Protein AF-A0AA38FFA9-F1 (afdb_monomer_lite)

Radius of gyration: 29.92 Å; chains: 1; bounding box: 70×52×116 Å

Sequence (255 aa):
MNAAAAKKGVGFLKSGISVLSSGFNKAKKEYANNHEASVLAELRQKGFSPSDLLFQAFQRLYFLYLAGYKHELVAAAQMAGKRLTDSEKSTAPLDVVALLGNAVGNECKKYGDFEKGKFYQSMQDILNKSRVSKEHHDRDSIVHDIYYAVLFTVENYGSHWQSLEKTFRDSASQVIAAAVHATDRKNDPREKAAKAMYLFSAEIKACSSEAEIRRQKALKEAEDLLRKEREKQMKLVPIPTVPSQISEERTLQRR

Foldseek 3Di:
DDDDDDDDDDDDPDPPPVVVVVVVLVVQLVVLVVVLVVVLVVCVVVVDDLLRLLLVLLLLLLVCLVVVVLLLLLVLLLLLLLQCLPPSRHPHDLVLLLLLLVLLQVLLVVLHDCCDDPNVVVLVVSNVPNDPDPDDPSSVVSSVSSNSSSVSLCVVCPPVSVSSSCSSNVSLVVSLVVLCPPPDPPDRSSNSSSSSSNSSSVSSNVSSVVSVVVVVVVVVVVVVVVVVVVVVVVVPPDDPPDPPPDDDDDDDDDD

Organism: Taxus chinensis (NCBI:txid29808)

Structure (mmCIF, N/CA/C/O backbone):
data_AF-A0AA38FFA9-F1
#
_entry.id   AF-A0AA38FFA9-F1
#
loop_
_atom_site.group_PDB
_atom_site.id
_atom_site.type_symbol
_atom_site.label_atom_id
_atom_site.label_alt_id
_atom_site.label_comp_id
_atom_site.label_asym_id
_atom_site.label_entity_id
_atom_site.label_seq_id
_atom_site.pdbx_PDB_ins_code
_atom_site.Cartn_x
_atom_site.Cartn_y
_atom_site.Cartn_z
_atom_site.occupancy
_atom_site.B_iso_or_equiv
_atom_site.auth_seq_id
_atom_site.auth_comp_id
_atom_site.auth_asym_id
_atom_site.auth_atom_id
_atom_site.pdbx_PDB_model_num
ATOM 1 N N . MET A 1 1 ? -50.556 35.794 48.989 1.00 38.84 1 MET A N 1
ATOM 2 C CA . MET A 1 1 ? -49.514 34.880 49.504 1.00 38.84 1 MET A CA 1
ATOM 3 C C . MET A 1 1 ? -49.705 33.517 48.861 1.00 38.84 1 MET A C 1
ATOM 5 O O . MET A 1 1 ? -50.849 33.101 48.740 1.00 38.84 1 MET A O 1
ATOM 9 N N . ASN A 1 2 ? -48.584 32.895 48.475 1.00 29.66 2 ASN A N 1
ATOM 10 C CA . ASN A 1 2 ? -48.343 31.491 48.091 1.00 29.66 2 ASN A CA 1
ATOM 11 C C . ASN A 1 2 ? -47.801 31.313 46.667 1.00 29.66 2 ASN A C 1
ATOM 13 O O . ASN A 1 2 ? -48.530 31.256 45.683 1.00 29.66 2 ASN A O 1
ATOM 17 N N . ALA A 1 3 ? -46.472 31.209 46.615 1.00 38.00 3 ALA A N 1
ATOM 18 C CA . ALA A 1 3 ? -45.695 30.612 45.543 1.00 38.00 3 ALA A CA 1
ATOM 19 C C . ALA A 1 3 ? -45.653 29.085 45.726 1.00 38.00 3 ALA A C 1
ATOM 21 O O . ALA A 1 3 ? -45.460 28.639 46.855 1.00 38.00 3 ALA A O 1
ATOM 22 N N . ALA A 1 4 ? -45.751 28.308 44.641 1.00 33.97 4 ALA A N 1
ATOM 23 C CA . ALA A 1 4 ? -45.083 27.008 44.491 1.00 33.97 4 ALA A CA 1
ATOM 24 C C . ALA A 1 4 ? -45.249 26.422 43.074 1.00 33.97 4 ALA A C 1
ATOM 26 O O . ALA A 1 4 ? -46.290 26.572 42.444 1.00 33.97 4 ALA A O 1
ATOM 27 N N . ALA A 1 5 ? -44.221 25.665 42.673 1.00 34.50 5 ALA A N 1
ATOM 28 C CA . ALA A 1 5 ? -44.153 24.678 41.587 1.00 34.50 5 ALA A CA 1
ATOM 29 C C . ALA A 1 5 ? -43.836 25.156 40.154 1.00 34.50 5 ALA A C 1
ATOM 31 O O . ALA A 1 5 ? -44.605 24.985 39.213 1.00 34.50 5 ALA A O 1
ATOM 32 N N . ALA A 1 6 ? -42.588 25.600 39.972 1.00 44.44 6 ALA A N 1
ATOM 33 C CA . ALA A 1 6 ? -41.825 25.329 38.755 1.00 44.44 6 ALA A CA 1
ATOM 34 C C . ALA A 1 6 ? -41.224 23.902 38.777 1.00 44.44 6 ALA A C 1
ATOM 36 O O . ALA A 1 6 ? -40.924 23.377 39.849 1.00 44.44 6 ALA A O 1
ATOM 37 N N . LYS A 1 7 ? -40.929 23.379 37.573 1.00 43.81 7 LYS A N 1
ATOM 38 C CA . LYS A 1 7 ? -40.094 22.207 37.200 1.00 43.81 7 LYS A CA 1
ATOM 39 C C . LYS A 1 7 ? -40.799 20.866 36.944 1.00 43.81 7 LYS A C 1
ATOM 41 O O . LYS A 1 7 ? -40.784 19.976 37.785 1.00 43.81 7 LYS A O 1
ATOM 46 N N . LYS A 1 8 ? -41.179 20.641 35.681 1.00 41.75 8 LYS A N 1
ATOM 47 C CA . LYS A 1 8 ? -40.954 19.369 34.966 1.00 41.75 8 LYS A CA 1
ATOM 48 C C . LYS A 1 8 ? -40.661 19.681 33.499 1.00 41.75 8 LYS A C 1
ATOM 50 O O . LYS A 1 8 ? -41.463 20.347 32.860 1.00 41.75 8 LYS A O 1
ATOM 55 N N . GLY A 1 9 ? -39.525 19.207 32.983 1.00 35.59 9 GLY A N 1
ATOM 56 C CA . GLY A 1 9 ? -39.270 19.240 31.540 1.00 35.59 9 GLY A CA 1
ATOM 57 C C . GLY A 1 9 ? -37.829 19.460 31.088 1.00 35.59 9 GLY A C 1
ATOM 58 O O . GLY A 1 9 ? -37.632 20.182 30.124 1.00 35.59 9 GLY A O 1
ATOM 59 N N . VAL A 1 10 ? -36.818 18.858 31.724 1.00 41.38 10 VAL A N 1
ATOM 60 C CA . VAL A 1 10 ? -35.508 18.672 31.070 1.00 41.38 10 VAL A CA 1
ATOM 61 C C . VAL A 1 10 ? -34.949 17.320 31.485 1.00 41.38 10 VAL A C 1
ATOM 63 O O . VAL A 1 10 ? -34.491 17.153 32.610 1.00 41.38 10 VAL A O 1
ATOM 66 N N . GLY A 1 11 ? -34.989 16.347 30.579 1.00 41.09 11 GLY A N 1
ATOM 67 C CA . GLY A 1 11 ? -34.321 15.073 30.811 1.00 41.09 11 GLY A CA 1
ATOM 68 C C . GLY A 1 11 ? -34.730 13.967 29.857 1.00 41.09 11 GLY A C 1
ATOM 69 O O . GLY A 1 11 ? -35.204 12.958 30.340 1.00 41.09 11 GLY A O 1
ATOM 70 N N . PHE A 1 12 ? -34.575 14.134 28.535 1.00 40.62 12 PHE A N 1
ATOM 71 C CA . PHE A 1 12 ? -34.695 13.002 27.593 1.00 40.62 12 PHE A CA 1
ATOM 72 C C . PHE A 1 12 ? -34.021 13.223 26.219 1.00 40.62 12 PHE A C 1
ATOM 74 O O . PHE A 1 12 ? -34.521 12.762 25.202 1.00 40.62 12 PHE A O 1
ATOM 81 N N . LEU A 1 13 ? -32.874 13.917 26.144 1.00 39.69 13 LEU A N 1
ATOM 82 C CA . LEU A 1 13 ? -32.237 14.230 24.843 1.00 39.69 13 LEU A CA 1
ATOM 83 C C . LEU A 1 13 ? -30.767 13.810 24.671 1.00 39.69 13 LEU A C 1
ATOM 85 O O . LEU A 1 13 ? -30.145 14.191 23.687 1.00 39.69 13 LEU A O 1
ATOM 89 N N . LYS A 1 14 ? -30.192 12.988 25.563 1.00 42.75 14 LYS A N 1
ATOM 90 C CA . LYS A 1 14 ? -28.786 12.538 25.418 1.00 42.75 14 LYS A CA 1
ATOM 91 C C . LYS A 1 14 ? -28.577 11.074 25.001 1.00 42.75 14 LYS A C 1
ATOM 93 O O . LYS A 1 14 ? -27.454 10.728 24.664 1.00 42.75 14 LYS A O 1
ATOM 98 N N . SER A 1 15 ? -29.623 10.241 24.941 1.00 44.56 15 SER A N 1
ATOM 99 C CA . SER A 1 15 ? -29.493 8.810 24.586 1.00 44.56 15 SER A CA 1
ATOM 100 C C . SER A 1 15 ? -29.913 8.450 23.150 1.00 44.56 15 SER A C 1
ATOM 102 O O . SER A 1 15 ? -29.620 7.349 22.697 1.00 44.56 15 SER A O 1
ATOM 104 N N . GLY A 1 16 ? -30.598 9.339 22.419 1.00 38.94 16 GLY A N 1
ATOM 105 C CA . GLY A 1 16 ? -31.135 9.025 21.081 1.00 38.94 16 GLY A CA 1
ATOM 106 C C . GLY A 1 16 ? -30.132 9.195 19.934 1.00 38.94 16 GLY A C 1
ATOM 107 O O . GLY A 1 16 ? -30.174 8.464 18.951 1.00 38.94 16 GLY A O 1
ATOM 108 N N . ILE A 1 17 ? -29.188 10.130 20.071 1.00 41.75 17 ILE A N 1
ATOM 109 C CA . ILE A 1 17 ? -28.254 10.492 18.994 1.00 41.75 17 ILE A CA 1
ATOM 110 C C . ILE A 1 17 ? -27.150 9.433 18.818 1.00 41.75 17 ILE A C 1
ATOM 112 O O . ILE A 1 17 ? -26.744 9.170 17.690 1.00 41.75 17 ILE A O 1
ATOM 116 N N . SER A 1 18 ? -26.702 8.765 19.891 1.00 46.12 18 SER A N 1
ATOM 117 C CA . SER A 1 18 ? -25.664 7.722 19.793 1.00 46.12 18 SER A CA 1
ATOM 118 C C . SER A 1 18 ? -26.184 6.393 19.233 1.00 46.12 18 SER A C 1
ATOM 120 O O . SER A 1 18 ? -25.437 5.652 18.595 1.00 46.12 18 SER A O 1
ATOM 122 N N . VAL A 1 19 ? -27.467 6.080 19.438 1.00 47.22 19 VAL A N 1
ATOM 123 C CA . VAL A 1 19 ? -28.103 4.866 18.895 1.00 47.22 19 VAL A CA 1
ATOM 124 C C . VAL A 1 19 ? -28.392 5.031 17.397 1.00 47.22 19 VAL A C 1
ATOM 126 O O . VAL A 1 19 ? -28.171 4.109 16.617 1.00 47.22 19 VAL A O 1
ATOM 129 N N . LEU A 1 20 ? -28.787 6.233 16.962 1.00 45.59 20 LEU A N 1
ATOM 130 C CA . LEU A 1 20 ? -28.948 6.545 15.537 1.00 45.59 20 LEU A CA 1
ATOM 131 C C . LEU A 1 20 ? -27.606 6.609 14.790 1.00 45.59 20 LEU A C 1
ATOM 133 O O . LEU A 1 20 ? -27.508 6.090 13.678 1.00 45.59 20 LEU A O 1
ATOM 137 N N . SER A 1 21 ? -26.556 7.184 15.391 1.00 49.34 21 SER A N 1
ATOM 138 C CA . SER A 1 21 ? -25.229 7.238 14.758 1.00 49.34 21 SER A CA 1
ATOM 139 C C . SER A 1 21 ? -24.568 5.861 14.650 1.00 49.34 21 SER A C 1
ATOM 141 O O . SER A 1 21 ? -23.966 5.546 13.625 1.00 49.34 21 SER A O 1
ATOM 143 N N . SER A 1 22 ? -24.725 5.005 15.665 1.00 58.31 22 SER A N 1
ATOM 144 C CA . SER A 1 22 ? -24.230 3.621 15.627 1.00 58.31 22 SER A CA 1
ATOM 145 C C . SER A 1 22 ? -24.976 2.762 14.601 1.00 58.31 22 SER A C 1
ATOM 147 O O . SER A 1 22 ? -24.336 1.996 13.880 1.00 58.31 22 SER A O 1
ATOM 149 N N . GLY A 1 23 ? -26.295 2.936 14.460 1.00 58.28 23 GLY A N 1
ATOM 150 C CA . GLY A 1 23 ? -27.090 2.276 13.419 1.00 58.28 23 GLY A CA 1
ATOM 151 C C . GLY A 1 23 ? -26.687 2.687 11.999 1.00 58.28 23 GLY A C 1
ATOM 152 O O . GLY A 1 23 ? -26.487 1.829 11.140 1.00 58.28 23 GLY A O 1
ATOM 153 N N . PHE A 1 24 ? -26.485 3.987 11.763 1.00 60.22 24 PHE A N 1
ATOM 154 C CA . PHE A 1 24 ? -26.049 4.502 10.462 1.00 60.22 24 PHE A CA 1
ATOM 155 C C . PHE A 1 24 ? -24.633 4.034 10.091 1.00 60.22 24 PHE A C 1
ATOM 157 O O . PHE A 1 24 ? -24.400 3.573 8.973 1.00 60.22 24 PHE A O 1
ATOM 164 N N . ASN A 1 25 ? -23.694 4.077 11.041 1.00 63.62 25 ASN A N 1
ATOM 165 C CA . ASN A 1 25 ? -22.325 3.607 10.818 1.00 63.62 25 ASN A CA 1
ATOM 166 C C . ASN A 1 25 ? -22.270 2.097 10.554 1.00 63.62 25 ASN A C 1
ATOM 168 O O . ASN A 1 25 ? -21.494 1.651 9.709 1.00 63.62 25 ASN A O 1
ATOM 172 N N . LYS A 1 26 ? -23.125 1.310 11.220 1.00 70.25 26 LYS A N 1
ATOM 173 C CA . LYS A 1 26 ? -23.247 -0.130 10.971 1.00 70.25 26 LYS A CA 1
ATOM 174 C C . LYS A 1 26 ? -23.759 -0.418 9.557 1.00 70.25 26 LYS A C 1
ATOM 176 O O . LYS A 1 26 ? -23.130 -1.197 8.849 1.00 70.25 26 LYS A O 1
ATOM 181 N N . ALA A 1 27 ? -24.828 0.252 9.125 1.00 64.44 27 ALA A N 1
ATOM 182 C CA . ALA A 1 27 ? -25.386 0.082 7.781 1.00 64.44 27 ALA A CA 1
ATOM 183 C C . ALA A 1 27 ? -24.393 0.492 6.679 1.00 64.44 27 ALA A C 1
ATOM 185 O O . ALA A 1 27 ? -24.237 -0.203 5.678 1.00 64.44 27 ALA A O 1
ATOM 186 N N . LYS A 1 28 ? -23.665 1.596 6.883 1.00 61.69 28 LYS A N 1
ATOM 187 C CA . LYS A 1 28 ? -22.618 2.063 5.964 1.00 61.69 28 LYS A CA 1
ATOM 188 C C . LYS A 1 28 ? -21.468 1.058 5.837 1.00 61.69 28 LYS A C 1
ATOM 190 O O . LYS A 1 28 ? -21.001 0.816 4.727 1.00 61.69 28 LYS A O 1
ATOM 195 N N . LYS A 1 29 ? -21.037 0.465 6.954 1.00 75.06 29 LYS A N 1
ATOM 196 C CA . LYS A 1 29 ? -20.006 -0.581 6.971 1.00 75.06 29 LYS A CA 1
ATOM 197 C C . LYS A 1 29 ? -20.477 -1.855 6.276 1.00 75.06 29 LYS A C 1
ATOM 199 O O . LYS A 1 29 ? -19.743 -2.433 5.488 1.00 75.06 29 LYS A O 1
ATOM 204 N N . GLU A 1 30 ? -21.713 -2.268 6.524 1.00 72.50 30 GLU A N 1
ATOM 205 C CA . GLU A 1 30 ? -22.304 -3.443 5.884 1.00 72.50 30 GLU A CA 1
ATOM 206 C C . GLU A 1 30 ? -22.428 -3.266 4.365 1.00 72.50 30 GLU A C 1
ATOM 208 O O . GLU A 1 30 ? -22.040 -4.152 3.609 1.00 72.50 30 GLU A O 1
ATOM 213 N N . TYR A 1 31 ? -22.861 -2.089 3.906 1.00 64.38 31 TYR A N 1
ATOM 214 C CA . TYR A 1 31 ? -22.875 -1.759 2.481 1.00 64.38 31 TYR A CA 1
ATOM 215 C C . TYR A 1 31 ? -21.473 -1.808 1.859 1.00 64.38 31 TYR A C 1
ATOM 217 O O . TYR A 1 31 ? -21.295 -2.407 0.799 1.00 64.38 31 TYR A O 1
ATOM 225 N N . ALA A 1 32 ? -20.475 -1.204 2.516 1.00 73.31 32 ALA A N 1
ATOM 226 C CA . ALA A 1 32 ? -19.094 -1.222 2.038 1.00 73.31 32 ALA A CA 1
ATOM 227 C C . ALA A 1 32 ? -18.563 -2.659 1.920 1.00 73.31 32 ALA A C 1
ATOM 229 O O . ALA A 1 32 ? -18.057 -3.036 0.867 1.00 73.31 32 ALA A O 1
ATOM 230 N N . ASN A 1 33 ? -18.784 -3.481 2.946 1.00 80.00 33 ASN A N 1
ATOM 231 C CA . ASN A 1 33 ? -18.371 -4.882 2.954 1.00 80.00 33 ASN A CA 1
ATOM 232 C C . ASN A 1 33 ? -19.071 -5.705 1.860 1.00 80.00 33 ASN A C 1
ATOM 234 O O . ASN A 1 33 ? -18.434 -6.522 1.202 1.00 80.00 33 ASN A O 1
ATOM 238 N N . ASN A 1 34 ? -20.370 -5.487 1.634 1.00 82.56 34 ASN A N 1
ATOM 239 C CA . ASN A 1 34 ? -21.115 -6.175 0.576 1.00 82.56 34 ASN A CA 1
ATOM 240 C C . ASN A 1 34 ? -20.610 -5.779 -0.817 1.00 82.56 34 ASN A C 1
ATOM 242 O O . ASN A 1 34 ? -20.482 -6.628 -1.699 1.00 82.56 34 ASN A O 1
ATOM 246 N N . HIS A 1 35 ? -20.293 -4.497 -1.012 1.00 85.00 35 HIS A N 1
ATOM 247 C CA . HIS A 1 35 ? -19.694 -4.021 -2.253 1.00 85.00 35 HIS A CA 1
ATOM 248 C C . HIS A 1 35 ? -18.312 -4.645 -2.484 1.00 85.00 35 HIS A C 1
ATOM 250 O O . HIS A 1 35 ? -18.050 -5.142 -3.578 1.00 85.00 35 HIS A O 1
ATOM 256 N N . GLU A 1 36 ? -17.458 -4.692 -1.458 1.00 89.81 36 GLU A N 1
ATOM 257 C CA . GLU A 1 36 ? -16.164 -5.374 -1.540 1.00 89.81 36 GLU A CA 1
ATOM 258 C C . GLU A 1 36 ? -16.318 -6.845 -1.909 1.00 89.81 36 GLU A C 1
ATOM 260 O O . GLU A 1 36 ? -15.701 -7.299 -2.869 1.00 89.81 36 GLU A O 1
ATOM 265 N N . ALA A 1 37 ? -17.185 -7.570 -1.201 1.00 87.94 37 ALA A N 1
ATOM 266 C CA . ALA A 1 37 ? -17.441 -8.979 -1.464 1.00 87.94 37 ALA A CA 1
ATOM 267 C C . ALA A 1 37 ? -17.906 -9.217 -2.911 1.00 87.94 37 ALA A C 1
ATOM 269 O O . ALA A 1 37 ? -17.477 -10.183 -3.539 1.00 87.94 37 ALA A O 1
ATOM 270 N N . SER A 1 38 ? -18.730 -8.319 -3.462 1.00 90.31 38 SER A N 1
ATOM 271 C CA . SER A 1 38 ? -19.169 -8.382 -4.859 1.00 90.31 38 SER A CA 1
ATOM 272 C C . SER A 1 38 ? -18.008 -8.220 -5.843 1.00 90.31 38 SER A C 1
ATOM 274 O O . SER A 1 38 ? -17.893 -9.010 -6.778 1.00 90.31 38 SER A O 1
ATOM 276 N N . VAL A 1 39 ? -17.144 -7.218 -5.647 1.00 90.62 39 VAL A N 1
ATOM 277 C CA . VAL A 1 39 ? -15.990 -6.976 -6.534 1.00 90.62 39 VAL A CA 1
ATOM 278 C C . VAL A 1 39 ? -14.992 -8.132 -6.446 1.00 90.62 39 VAL A C 1
ATOM 280 O O . VAL A 1 39 ? -14.503 -8.618 -7.465 1.00 90.62 39 VAL A O 1
ATOM 283 N N . LEU A 1 40 ? -14.722 -8.625 -5.237 1.00 91.56 40 LEU A N 1
ATOM 284 C CA . LEU A 1 40 ? -13.828 -9.759 -5.022 1.00 91.56 40 LEU A CA 1
ATOM 285 C C . LEU A 1 40 ? -14.371 -11.049 -5.653 1.00 91.56 40 LEU A C 1
ATOM 287 O O . LEU A 1 40 ? -13.617 -11.787 -6.288 1.00 91.56 40 LEU A O 1
ATOM 291 N N . ALA A 1 41 ? -15.680 -11.300 -5.557 1.00 90.19 41 ALA A N 1
ATOM 292 C CA . ALA A 1 41 ? -16.319 -12.436 -6.216 1.00 90.19 41 ALA A CA 1
ATOM 293 C C . ALA A 1 41 ? -16.189 -12.368 -7.748 1.00 90.19 41 ALA A C 1
ATOM 295 O O . ALA A 1 41 ? -15.895 -13.384 -8.378 1.00 90.19 41 ALA A O 1
ATOM 296 N N . GLU A 1 42 ? -16.339 -11.182 -8.343 1.00 90.56 42 GLU A N 1
ATOM 297 C CA . GLU A 1 42 ? -16.140 -10.978 -9.782 1.00 90.56 42 GLU A CA 1
ATOM 298 C C 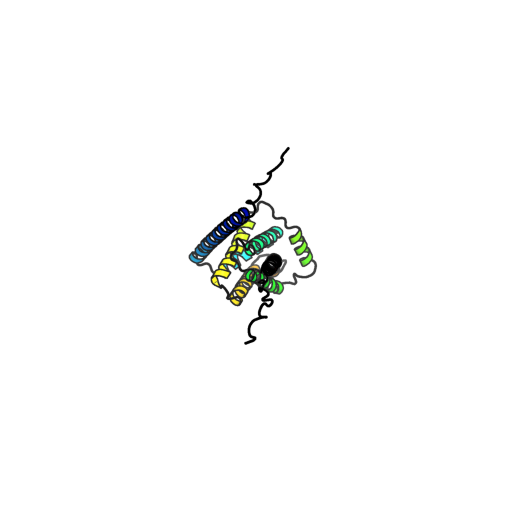. GLU A 1 42 ? -14.686 -11.253 -10.200 1.00 90.56 42 GLU A C 1
ATOM 300 O O . GLU A 1 42 ? -14.438 -11.951 -11.186 1.00 90.56 42 GLU A O 1
ATOM 305 N N . LEU A 1 43 ? -13.709 -10.756 -9.432 1.00 90.38 43 LEU A N 1
ATOM 306 C CA . LEU A 1 43 ? -12.288 -11.018 -9.684 1.00 90.38 43 LEU A CA 1
ATOM 307 C C . LEU A 1 43 ? -11.961 -12.516 -9.600 1.00 90.38 43 LEU A C 1
ATOM 309 O O . LEU A 1 43 ? -11.223 -13.028 -10.445 1.00 90.38 43 LEU A O 1
ATOM 313 N N . ARG A 1 44 ? -12.563 -13.233 -8.639 1.00 89.38 44 ARG A N 1
ATOM 314 C CA . ARG A 1 44 ? -12.446 -14.696 -8.519 1.00 89.38 44 ARG A CA 1
ATOM 315 C C . ARG A 1 44 ? -13.053 -15.410 -9.721 1.00 89.38 44 ARG A C 1
ATOM 317 O O . ARG A 1 44 ? -12.426 -16.312 -10.267 1.00 89.38 44 ARG A O 1
ATOM 324 N N . GLN A 1 45 ? -14.238 -14.992 -10.163 1.00 91.38 45 GLN A N 1
ATOM 325 C CA . GLN A 1 45 ? -14.910 -15.580 -11.324 1.00 91.38 45 GLN A CA 1
ATOM 326 C C . GLN A 1 45 ? -14.089 -15.418 -12.611 1.00 91.38 45 GLN A C 1
ATOM 328 O O . GLN A 1 45 ? -14.082 -16.314 -13.452 1.00 91.38 45 GLN A O 1
ATOM 333 N N . LYS A 1 46 ? -13.370 -14.300 -12.753 1.00 91.19 46 LYS A N 1
ATOM 334 C CA . LYS A 1 46 ? -12.470 -14.048 -13.888 1.00 91.19 46 LYS A CA 1
ATOM 335 C C . LYS A 1 46 ? -11.152 -14.829 -13.820 1.00 91.19 46 LYS A C 1
ATOM 337 O O . LYS A 1 46 ? -10.418 -14.840 -14.802 1.00 91.19 46 LYS A O 1
ATOM 342 N N . GLY A 1 47 ? -10.853 -15.485 -12.697 1.00 89.88 47 GLY A N 1
ATOM 343 C CA . GLY A 1 47 ? -9.662 -16.319 -12.539 1.00 89.88 47 GLY A CA 1
ATOM 344 C C . GLY A 1 47 ? -8.352 -15.536 -12.424 1.00 89.88 47 GLY A C 1
ATOM 345 O O . GLY A 1 47 ? -7.298 -16.071 -12.758 1.00 89.88 47 GLY A O 1
ATOM 346 N N . PHE A 1 48 ? -8.395 -14.277 -11.976 1.00 89.25 48 PHE A N 1
ATOM 347 C CA . PHE A 1 48 ? -7.174 -13.495 -11.772 1.00 89.25 48 PHE A CA 1
ATOM 348 C C . PHE A 1 48 ? -6.343 -14.038 -10.607 1.00 89.25 48 PHE A C 1
ATOM 350 O O . PHE A 1 48 ? -6.886 -14.377 -9.554 1.00 89.25 48 PHE A O 1
ATOM 357 N N . SER A 1 49 ? -5.014 -14.066 -10.763 1.00 94.06 49 SER A N 1
ATOM 358 C CA . SER A 1 49 ? -4.117 -14.344 -9.642 1.00 94.06 49 SER A CA 1
ATOM 359 C C . SER A 1 49 ? -3.851 -13.068 -8.824 1.00 94.06 49 SER A C 1
ATOM 361 O O . SER A 1 49 ? -3.811 -11.968 -9.389 1.00 94.06 49 SER A O 1
ATOM 363 N N . PRO A 1 50 ? -3.612 -13.175 -7.501 1.00 93.88 50 PRO A N 1
ATOM 364 C CA . PRO A 1 50 ? -3.240 -12.019 -6.684 1.00 93.88 50 PRO A CA 1
ATOM 365 C C . PRO A 1 50 ? -1.990 -11.289 -7.194 1.00 93.88 50 PRO A C 1
ATOM 367 O O . PRO A 1 50 ? -1.945 -10.059 -7.195 1.00 93.88 50 PRO A O 1
ATOM 370 N N . SER A 1 51 ? -0.996 -12.046 -7.674 1.00 94.94 51 SER A N 1
ATOM 371 C CA . SER A 1 51 ? 0.241 -11.487 -8.229 1.00 94.94 51 SER A CA 1
ATOM 372 C C . SER A 1 51 ? -0.020 -10.662 -9.487 1.00 94.94 51 SER A C 1
ATOM 374 O O . SER A 1 51 ? 0.602 -9.618 -9.646 1.00 94.94 51 SER A O 1
ATOM 376 N N . ASP A 1 52 ? -0.935 -11.089 -10.362 1.00 93.94 52 ASP A N 1
ATOM 377 C CA . ASP A 1 52 ? -1.221 -10.366 -11.607 1.00 93.94 52 ASP A CA 1
ATOM 378 C C . ASP A 1 52 ? -1.908 -9.029 -11.332 1.00 93.94 52 ASP A C 1
ATOM 380 O O . ASP A 1 52 ? -1.542 -8.014 -11.923 1.00 93.94 52 ASP A O 1
ATOM 384 N N . LEU A 1 53 ? -2.872 -9.004 -10.406 1.00 95.38 53 LEU A N 1
ATOM 385 C CA . LEU A 1 53 ? -3.560 -7.767 -10.023 1.00 95.38 53 LEU A CA 1
ATOM 386 C C . LEU A 1 53 ? -2.594 -6.768 -9.380 1.00 95.38 53 LEU A C 1
ATOM 388 O O . LEU A 1 53 ? -2.603 -5.586 -9.725 1.00 95.38 53 LEU A O 1
ATOM 392 N N . LEU A 1 54 ? -1.728 -7.242 -8.478 1.00 97.00 54 LEU A N 1
ATOM 393 C CA . LEU A 1 54 ? -0.699 -6.407 -7.860 1.00 97.00 54 LEU A CA 1
ATOM 394 C C . LEU A 1 54 ? 0.317 -5.910 -8.888 1.00 97.00 54 LEU A C 1
ATOM 396 O O . LEU A 1 54 ? 0.643 -4.724 -8.890 1.00 97.00 54 LEU A O 1
ATOM 400 N N . PHE A 1 55 ? 0.785 -6.784 -9.780 1.00 96.19 55 PHE A N 1
ATOM 401 C CA . PHE A 1 55 ? 1.690 -6.411 -10.861 1.00 96.19 55 PHE A CA 1
ATOM 402 C C . PHE A 1 55 ? 1.077 -5.324 -11.749 1.00 96.19 55 PHE A C 1
ATOM 404 O O . PHE A 1 55 ? 1.717 -4.299 -11.966 1.00 96.19 55 PHE A O 1
ATOM 411 N N . GLN A 1 56 ? -0.169 -5.491 -12.203 1.00 94.81 56 GLN A N 1
ATOM 412 C CA . GLN A 1 56 ? -0.862 -4.501 -13.034 1.00 94.81 56 GLN A CA 1
ATOM 413 C C . GLN A 1 56 ? -1.018 -3.159 -12.307 1.00 94.81 56 GLN A C 1
ATOM 415 O O . GLN A 1 56 ? -0.683 -2.109 -12.863 1.00 94.81 56 GLN A O 1
ATOM 420 N N . ALA A 1 57 ? -1.451 -3.178 -11.043 1.00 95.44 57 ALA A N 1
ATOM 421 C CA . ALA A 1 57 ? -1.597 -1.968 -10.236 1.00 95.44 57 ALA A CA 1
ATOM 422 C C . ALA A 1 57 ? -0.252 -1.234 -10.051 1.00 95.44 57 ALA A C 1
ATOM 424 O O . ALA A 1 57 ? -0.156 -0.019 -10.252 1.00 95.44 57 ALA A O 1
ATOM 425 N N . PHE A 1 58 ? 0.817 -1.967 -9.731 1.00 96.88 58 PHE A N 1
ATOM 426 C CA . PHE A 1 58 ? 2.167 -1.415 -9.589 1.00 96.88 58 PHE A CA 1
ATOM 427 C C . PHE A 1 58 ? 2.743 -0.925 -10.920 1.00 96.88 58 PHE A C 1
ATOM 429 O O . PHE A 1 58 ? 3.400 0.116 -10.975 1.00 96.88 58 PHE A O 1
ATOM 436 N N . GLN A 1 59 ? 2.458 -1.611 -12.021 1.00 94.75 59 GLN A N 1
ATOM 437 C CA . GLN A 1 59 ? 2.894 -1.189 -13.345 1.00 94.75 59 GLN A CA 1
ATOM 438 C C . GLN A 1 59 ? 2.268 0.159 -13.732 1.00 94.75 59 GLN A C 1
ATOM 440 O O . GLN A 1 59 ? 2.966 1.035 -14.246 1.00 94.75 59 GLN A O 1
ATOM 445 N N . ARG A 1 60 ? 0.988 0.387 -13.406 1.00 93.00 60 ARG A N 1
ATOM 446 C CA . ARG A 1 60 ? 0.330 1.687 -13.622 1.00 93.00 60 ARG A CA 1
ATOM 447 C C . ARG A 1 60 ? 0.979 2.813 -12.814 1.00 93.00 60 ARG A C 1
ATOM 449 O O . ARG A 1 60 ? 1.186 3.902 -13.350 1.00 93.00 60 ARG A O 1
ATOM 456 N N . LEU A 1 61 ? 1.368 2.555 -11.562 1.00 93.19 61 LEU A N 1
ATOM 457 C CA . LEU A 1 61 ? 2.134 3.516 -10.753 1.00 93.19 61 LEU A CA 1
ATOM 458 C C . LEU A 1 61 ? 3.484 3.851 -11.403 1.00 93.19 61 LEU A C 1
ATOM 460 O O . LEU A 1 61 ? 3.880 5.016 -11.463 1.00 93.19 61 LEU A O 1
ATOM 464 N N . TYR A 1 62 ? 4.183 2.847 -11.933 1.00 93.25 62 TYR A N 1
ATOM 465 C CA . TYR A 1 62 ? 5.425 3.073 -12.664 1.00 93.25 62 TYR A CA 1
ATOM 466 C C . TYR A 1 62 ? 5.211 3.921 -13.928 1.00 93.25 62 TYR A C 1
ATOM 468 O O . TYR A 1 62 ? 5.982 4.848 -14.183 1.00 93.25 62 TYR A O 1
ATOM 476 N N . PHE A 1 63 ? 4.138 3.684 -14.684 1.00 90.81 63 PHE A N 1
ATOM 477 C CA . PHE A 1 63 ? 3.818 4.491 -15.863 1.00 90.81 63 PHE A CA 1
ATOM 478 C C . PHE A 1 63 ? 3.492 5.947 -15.526 1.00 90.81 63 PHE A C 1
ATOM 480 O O . PHE A 1 63 ? 3.981 6.838 -16.222 1.00 90.81 63 PHE A O 1
ATOM 487 N N . LEU A 1 64 ? 2.780 6.216 -14.424 1.00 88.56 64 LEU A N 1
ATOM 488 C CA . LEU A 1 64 ? 2.603 7.589 -13.933 1.00 88.56 64 LEU A CA 1
ATOM 489 C C . LEU A 1 64 ? 3.948 8.271 -13.665 1.00 88.56 64 LEU A C 1
ATOM 491 O O . LEU A 1 64 ? 4.147 9.431 -14.030 1.00 88.56 64 LEU A O 1
ATOM 495 N N . TYR A 1 65 ? 4.889 7.547 -13.055 1.00 89.69 65 TYR A N 1
ATOM 496 C CA . TYR A 1 65 ? 6.222 8.074 -12.786 1.00 89.69 65 TYR A CA 1
ATOM 497 C C . TYR A 1 65 ? 6.983 8.403 -14.075 1.00 89.69 65 TYR A C 1
ATOM 499 O O . TYR A 1 65 ? 7.578 9.479 -14.175 1.00 89.69 65 TYR A O 1
ATOM 507 N N . LEU A 1 66 ? 6.959 7.502 -15.063 1.00 88.69 66 LEU A N 1
ATOM 508 C CA . LEU A 1 66 ? 7.616 7.712 -16.357 1.00 88.69 66 LEU A CA 1
ATOM 509 C C . LEU A 1 66 ? 7.020 8.883 -17.137 1.00 88.69 66 LEU A C 1
ATOM 511 O O . LEU A 1 66 ? 7.767 9.650 -17.738 1.00 88.69 66 LEU A O 1
ATOM 515 N N . ALA A 1 67 ? 5.701 9.050 -17.080 1.00 86.00 67 ALA A N 1
ATOM 516 C CA . ALA A 1 67 ? 4.997 10.162 -17.708 1.00 86.00 67 ALA A CA 1
ATOM 517 C C . ALA A 1 67 ? 5.211 11.510 -16.984 1.00 86.00 67 ALA A C 1
ATOM 519 O O . ALA A 1 67 ? 4.708 12.539 -17.422 1.00 86.00 67 ALA A O 1
ATOM 520 N N . GLY A 1 68 ? 5.979 11.530 -15.887 1.00 84.88 68 GLY A N 1
ATOM 521 C CA . GLY A 1 68 ? 6.310 12.744 -15.140 1.00 84.88 68 GLY A CA 1
ATOM 522 C C . GLY A 1 68 ? 5.280 13.135 -14.077 1.00 84.88 68 GLY A C 1
ATOM 523 O O . GLY A 1 68 ? 5.508 14.095 -13.340 1.00 84.88 68 GLY A O 1
ATOM 524 N N . TYR A 1 69 ? 4.203 12.364 -13.908 1.00 86.81 69 TYR A N 1
ATOM 525 C CA . TYR A 1 69 ? 3.123 12.614 -12.947 1.00 86.81 69 TYR A CA 1
ATOM 526 C C . TYR A 1 69 ? 3.460 12.113 -11.532 1.00 86.81 69 TYR A C 1
ATOM 528 O O . TYR A 1 69 ? 2.703 11.380 -10.896 1.00 86.81 69 TYR A O 1
ATOM 536 N N . LYS A 1 70 ? 4.615 12.528 -10.997 1.00 86.75 70 LYS A N 1
ATOM 537 C CA . LYS A 1 70 ? 5.096 12.100 -9.667 1.00 86.75 70 LYS A CA 1
ATOM 538 C C . LYS A 1 70 ? 4.151 12.502 -8.529 1.00 86.75 70 LYS A C 1
ATOM 540 O O . LYS A 1 70 ? 4.011 11.756 -7.566 1.00 86.75 70 LYS A O 1
ATOM 545 N N . HIS A 1 71 ? 3.505 13.663 -8.640 1.00 84.56 71 HIS A N 1
ATOM 546 C CA . HIS A 1 71 ? 2.532 14.125 -7.647 1.00 84.56 71 HIS A CA 1
ATOM 547 C C . HIS A 1 71 ? 1.253 13.281 -7.657 1.00 84.56 71 HIS A C 1
ATOM 549 O O . HIS A 1 71 ? 0.734 12.982 -6.587 1.00 84.56 71 HIS A O 1
ATOM 555 N N . GLU A 1 72 ? 0.790 12.842 -8.833 1.00 85.69 72 GLU A N 1
ATOM 556 C CA . GLU A 1 72 ? -0.379 11.958 -8.937 1.00 85.69 72 GLU A CA 1
ATOM 557 C C . GLU A 1 72 ? -0.081 10.559 -8.410 1.00 85.69 72 GLU A C 1
ATOM 559 O O . GLU A 1 72 ? -0.929 9.974 -7.748 1.00 85.69 72 GLU A O 1
ATOM 564 N N . LEU A 1 73 ? 1.137 10.042 -8.622 1.00 90.62 73 LEU A N 1
ATOM 565 C CA . LEU A 1 73 ? 1.572 8.788 -8.000 1.00 90.62 73 LEU A CA 1
ATOM 566 C C . LEU A 1 73 ? 1.437 8.865 -6.477 1.00 90.62 73 LEU A C 1
ATOM 568 O O . LEU A 1 73 ? 0.847 7.980 -5.860 1.00 90.62 73 LEU A O 1
ATOM 572 N N . VAL A 1 74 ? 1.960 9.935 -5.875 1.00 89.50 74 VAL A N 1
ATOM 573 C CA . VAL A 1 74 ? 1.893 10.137 -4.424 1.00 89.50 74 VAL A CA 1
ATOM 574 C C . VAL A 1 74 ? 0.454 10.346 -3.953 1.00 89.50 74 VAL A C 1
ATOM 576 O O . VAL A 1 74 ? 0.047 9.742 -2.966 1.00 89.50 74 VAL A O 1
ATOM 579 N N . ALA A 1 75 ? -0.352 11.122 -4.680 1.00 87.38 75 ALA A N 1
ATOM 580 C CA . ALA A 1 75 ? -1.762 11.311 -4.353 1.00 87.38 75 ALA A CA 1
ATOM 581 C C . ALA A 1 75 ? -2.555 9.993 -4.432 1.00 87.38 75 ALA A C 1
ATOM 583 O O . ALA A 1 75 ? -3.363 9.710 -3.547 1.00 87.38 75 ALA A O 1
ATOM 584 N N . ALA A 1 76 ? -2.299 9.160 -5.447 1.00 90.88 76 ALA A N 1
ATOM 585 C CA . ALA A 1 76 ? -2.884 7.828 -5.572 1.00 90.88 76 ALA A CA 1
ATOM 586 C C . ALA A 1 76 ? -2.462 6.928 -4.403 1.00 90.88 76 ALA A C 1
ATOM 588 O O . ALA A 1 76 ? -3.309 6.283 -3.789 1.00 90.88 76 ALA A O 1
ATOM 589 N N . ALA A 1 77 ? -1.174 6.930 -4.046 1.00 93.25 77 ALA A N 1
ATOM 590 C CA . ALA A 1 77 ? -0.658 6.176 -2.908 1.00 93.25 77 ALA A CA 1
ATOM 591 C C . ALA A 1 77 ? -1.331 6.603 -1.594 1.00 93.25 77 ALA A C 1
ATOM 593 O O . ALA A 1 77 ? -1.788 5.755 -0.830 1.00 93.25 77 ALA A O 1
ATOM 594 N N . GLN A 1 78 ? -1.477 7.911 -1.375 1.00 92.00 78 GLN A N 1
ATOM 595 C CA . GLN A 1 78 ? -2.123 8.465 -0.190 1.00 92.00 78 GLN A CA 1
ATOM 596 C C . GLN A 1 78 ? -3.609 8.107 -0.127 1.00 92.00 78 GLN A C 1
ATOM 598 O O . GLN A 1 78 ? -4.120 7.719 0.923 1.00 92.00 78 GLN A O 1
ATOM 603 N N . MET A 1 79 ? -4.334 8.236 -1.239 1.00 91.81 79 MET A N 1
ATOM 604 C CA . MET A 1 79 ? -5.755 7.889 -1.296 1.00 91.81 79 MET A CA 1
ATOM 605 C C . MET A 1 79 ? -5.976 6.385 -1.116 1.00 91.81 79 MET A C 1
ATOM 607 O O . MET A 1 79 ? -6.877 5.994 -0.372 1.00 91.81 79 MET A O 1
ATOM 611 N N . ALA A 1 80 ? -5.131 5.546 -1.720 1.00 95.12 80 ALA A N 1
ATOM 612 C CA . ALA A 1 80 ? -5.156 4.102 -1.520 1.00 95.12 80 ALA A CA 1
ATOM 613 C C . ALA A 1 80 ? -4.846 3.735 -0.063 1.00 95.12 80 ALA A C 1
ATOM 615 O O . ALA A 1 80 ? -5.602 2.981 0.543 1.00 95.12 80 ALA A O 1
ATOM 616 N N . GLY A 1 81 ? -3.807 4.321 0.538 1.00 95.44 81 GLY A N 1
ATOM 617 C CA . GLY A 1 81 ? -3.450 4.109 1.942 1.00 95.44 81 GLY A CA 1
ATOM 618 C C . GLY A 1 81 ? -4.559 4.534 2.906 1.00 95.44 81 GLY A C 1
ATOM 619 O O . GLY A 1 81 ? -4.921 3.779 3.810 1.00 95.44 81 GLY A O 1
ATOM 620 N N . LYS A 1 82 ? -5.180 5.698 2.681 1.00 94.25 82 LYS A N 1
ATOM 621 C CA . LYS A 1 82 ? -6.347 6.154 3.455 1.00 94.25 82 LYS A CA 1
ATOM 622 C C . LYS A 1 82 ? -7.532 5.208 3.319 1.00 94.25 82 LYS A C 1
ATOM 624 O O . LYS A 1 82 ? -8.191 4.939 4.316 1.00 94.25 82 LYS A O 1
ATOM 629 N N . ARG A 1 83 ? -7.797 4.700 2.112 1.00 94.00 83 ARG A N 1
ATOM 630 C CA . ARG A 1 83 ? -8.886 3.750 1.871 1.00 94.00 83 ARG A CA 1
ATOM 631 C C . ARG A 1 83 ? -8.611 2.412 2.557 1.00 94.00 83 ARG A C 1
ATOM 633 O O . ARG A 1 83 ? -9.468 1.939 3.287 1.00 94.00 83 ARG A O 1
ATOM 640 N N . LEU A 1 84 ? -7.409 1.854 2.401 1.00 95.62 84 LEU A N 1
ATOM 641 C CA . LEU A 1 84 ? -6.985 0.599 3.035 1.00 95.62 84 LEU A CA 1
ATOM 642 C C . LEU A 1 84 ? -7.055 0.657 4.565 1.00 95.62 84 LEU A C 1
ATOM 644 O O . LEU A 1 84 ? -7.402 -0.335 5.196 1.00 95.62 84 LEU A O 1
ATOM 648 N N . THR A 1 85 ? -6.754 1.816 5.153 1.00 95.50 85 THR A N 1
ATOM 649 C CA . THR A 1 85 ? -6.746 2.025 6.610 1.00 95.50 85 THR A CA 1
ATOM 650 C C . THR A 1 85 ? -8.064 2.568 7.180 1.00 95.50 85 THR A C 1
ATOM 652 O O . THR A 1 85 ? -8.140 2.853 8.378 1.00 95.50 85 THR A O 1
ATOM 655 N N . ASP A 1 86 ? -9.111 2.718 6.361 1.00 92.31 86 ASP A N 1
ATOM 656 C CA . ASP A 1 86 ? -10.436 3.168 6.805 1.00 92.31 86 ASP A CA 1
ATOM 657 C C . ASP A 1 86 ? -11.168 2.024 7.529 1.00 92.31 86 ASP A C 1
ATOM 659 O O . ASP A 1 86 ? -11.778 1.161 6.904 1.00 92.31 86 ASP A O 1
ATOM 663 N N . SER A 1 87 ? -11.138 2.023 8.864 1.00 84.75 87 SER A N 1
ATOM 664 C CA . SER A 1 87 ? -11.735 0.966 9.700 1.00 84.75 87 SER A CA 1
ATOM 665 C C . SER A 1 87 ? -13.263 0.831 9.583 1.00 84.75 87 SER A C 1
ATOM 667 O O . SER A 1 87 ? -13.842 -0.175 10.029 1.00 84.75 87 SER A O 1
ATOM 669 N N . GLU A 1 88 ? -13.935 1.828 8.999 1.00 83.25 88 GLU A N 1
ATOM 670 C CA . GLU A 1 88 ? -15.372 1.791 8.731 1.00 83.25 88 GLU A CA 1
ATOM 671 C C . GLU A 1 88 ? -15.712 1.172 7.377 1.00 83.25 88 GLU A C 1
ATOM 673 O O . GLU A 1 88 ? -16.834 0.698 7.213 1.00 83.25 88 GLU A O 1
ATOM 678 N N . LYS A 1 89 ? -14.789 1.208 6.409 1.00 85.88 89 LYS A N 1
ATOM 679 C CA . LYS A 1 89 ? -15.089 0.877 5.007 1.00 85.88 89 LYS A CA 1
ATOM 680 C C . LYS A 1 89 ? -14.206 -0.195 4.391 1.00 85.88 89 LYS A C 1
ATOM 682 O O . LYS A 1 89 ? -14.583 -0.698 3.344 1.00 85.88 89 LYS A O 1
ATOM 687 N N . SER A 1 90 ? -13.061 -0.483 4.998 1.00 88.88 90 SER A N 1
ATOM 688 C CA . SER A 1 90 ? -12.087 -1.453 4.517 1.00 88.88 90 SER A CA 1
ATOM 689 C C . SER A 1 90 ? -12.055 -2.672 5.415 1.00 88.88 90 SER A C 1
ATOM 691 O O . SER A 1 90 ? -12.005 -2.567 6.645 1.00 88.88 90 SER A O 1
ATOM 693 N N . THR A 1 91 ? -12.048 -3.841 4.784 1.00 90.38 91 THR A N 1
ATOM 694 C CA . THR A 1 91 ? -11.802 -5.122 5.450 1.00 90.38 91 THR A CA 1
ATOM 695 C C . THR A 1 91 ? -10.313 -5.469 5.549 1.00 90.38 91 THR A C 1
ATOM 697 O O . THR A 1 91 ? -9.965 -6.461 6.191 1.00 90.38 91 THR A O 1
ATOM 700 N N . ALA A 1 92 ? -9.414 -4.654 4.979 1.00 91.81 92 ALA A N 1
ATOM 701 C CA . ALA A 1 92 ? -7.975 -4.895 5.036 1.00 91.81 92 ALA A CA 1
ATOM 702 C C . ALA A 1 92 ? -7.453 -4.799 6.486 1.00 91.81 92 ALA A C 1
ATOM 704 O O . ALA A 1 92 ? -7.630 -3.764 7.138 1.00 91.81 92 ALA A O 1
ATOM 705 N N . PRO A 1 93 ? -6.751 -5.824 7.002 1.00 92.50 93 PRO A N 1
ATOM 706 C CA . PRO A 1 93 ? -6.094 -5.718 8.296 1.00 92.50 93 PRO A CA 1
ATOM 707 C C . PRO A 1 93 ? -4.962 -4.688 8.242 1.00 92.50 93 PRO A C 1
ATOM 709 O O . PRO A 1 93 ? -4.139 -4.703 7.325 1.00 92.50 93 PRO A O 1
ATOM 712 N N . LEU A 1 94 ? -4.877 -3.824 9.257 1.00 93.94 94 LEU A N 1
ATOM 713 C CA . LEU A 1 94 ? -3.866 -2.764 9.320 1.00 93.94 94 LEU A CA 1
ATOM 714 C C . LEU A 1 94 ? -2.428 -3.309 9.235 1.00 93.94 94 LEU A C 1
ATOM 716 O O . LEU A 1 94 ? -1.585 -2.725 8.554 1.00 93.94 94 LEU A O 1
ATOM 720 N N . ASP A 1 95 ? -2.175 -4.466 9.849 1.00 93.75 95 ASP A N 1
ATOM 721 C CA . ASP A 1 95 ? -0.876 -5.145 9.808 1.00 93.75 95 ASP A CA 1
ATOM 722 C C . ASP A 1 95 ? -0.489 -5.573 8.384 1.00 93.75 95 ASP A C 1
ATOM 724 O O . ASP A 1 95 ? 0.684 -5.521 8.018 1.00 93.75 95 ASP A O 1
ATOM 728 N N . VAL A 1 96 ? -1.467 -5.924 7.538 1.00 95.19 96 VAL A N 1
ATOM 729 C CA . VAL A 1 96 ? -1.214 -6.228 6.121 1.00 95.19 96 VAL A CA 1
ATOM 730 C C . VAL A 1 96 ? -0.816 -4.966 5.362 1.00 95.19 96 VAL A C 1
ATOM 732 O O . VAL A 1 96 ? 0.087 -5.014 4.530 1.00 95.19 96 VAL A O 1
ATOM 735 N N . VAL A 1 97 ? -1.445 -3.824 5.651 1.00 96.31 97 VAL A N 1
ATOM 736 C CA . VAL A 1 97 ? -1.090 -2.545 5.013 1.00 96.31 97 VAL A CA 1
ATOM 737 C C . VAL A 1 97 ? 0.347 -2.149 5.373 1.00 96.31 97 VAL A C 1
ATOM 739 O O . VAL A 1 97 ? 1.122 -1.747 4.502 1.00 96.31 97 VAL A O 1
ATOM 742 N N . ALA A 1 98 ? 0.737 -2.333 6.637 1.00 96.12 98 ALA A N 1
ATOM 743 C CA . ALA A 1 98 ? 2.114 -2.130 7.077 1.00 96.12 98 ALA A CA 1
ATOM 744 C C . ALA A 1 98 ? 3.086 -3.119 6.402 1.00 96.12 98 ALA A C 1
ATOM 746 O O . ALA A 1 98 ? 4.164 -2.721 5.948 1.00 96.12 98 ALA A O 1
ATOM 747 N N . LEU A 1 99 ? 2.700 -4.396 6.289 1.00 97.00 99 LEU A N 1
ATOM 748 C CA . LEU A 1 99 ? 3.481 -5.430 5.610 1.00 97.00 99 LEU A CA 1
ATOM 749 C C . LEU A 1 99 ? 3.707 -5.097 4.131 1.00 97.00 99 LEU A C 1
ATOM 751 O O . LEU A 1 99 ? 4.841 -5.184 3.669 1.00 97.00 99 LEU A O 1
ATOM 755 N N . LEU A 1 100 ? 2.669 -4.661 3.414 1.00 97.75 100 LEU A N 1
ATOM 756 C CA . LEU A 1 100 ? 2.745 -4.204 2.024 1.00 97.75 100 LEU A CA 1
ATOM 757 C C . LEU A 1 100 ? 3.792 -3.099 1.867 1.00 97.75 100 LEU A C 1
ATOM 759 O O . LEU A 1 100 ? 4.715 -3.223 1.059 1.00 97.75 100 LEU A O 1
ATOM 763 N N . GLY A 1 101 ? 3.674 -2.035 2.667 1.00 96.50 101 GLY A N 1
ATOM 764 C CA . GLY A 1 101 ? 4.622 -0.927 2.629 1.00 96.50 101 GLY A CA 1
ATOM 765 C C . GLY A 1 101 ? 6.055 -1.400 2.893 1.00 96.50 101 GLY A C 1
ATOM 766 O O . GLY A 1 101 ? 6.991 -0.985 2.208 1.00 96.50 101 GLY A O 1
ATOM 767 N N . ASN A 1 102 ? 6.251 -2.293 3.867 1.00 97.12 102 ASN A N 1
ATOM 768 C CA . ASN A 1 102 ? 7.568 -2.829 4.216 1.00 97.12 102 ASN A CA 1
ATOM 769 C C . ASN A 1 102 ? 8.163 -3.727 3.133 1.00 97.12 102 ASN A C 1
ATOM 771 O O . ASN A 1 102 ? 9.308 -3.499 2.743 1.00 97.12 102 ASN A O 1
ATOM 775 N N . ALA A 1 103 ? 7.396 -4.689 2.628 1.00 97.62 103 ALA A N 1
ATOM 776 C CA . ALA A 1 103 ? 7.832 -5.630 1.606 1.00 97.62 103 ALA A CA 1
ATOM 777 C C . ALA A 1 103 ? 8.267 -4.900 0.330 1.00 97.62 103 ALA A C 1
ATOM 779 O O . ALA A 1 103 ? 9.390 -5.086 -0.139 1.00 97.62 103 ALA A O 1
ATOM 780 N N . VAL A 1 104 ? 7.418 -3.999 -0.177 1.00 97.75 104 VAL A N 1
ATOM 781 C CA . VAL A 1 104 ? 7.704 -3.225 -1.393 1.00 97.75 104 VAL A CA 1
ATOM 782 C C . VAL A 1 104 ? 8.879 -2.276 -1.166 1.00 97.75 104 VAL A C 1
ATOM 784 O O . VAL A 1 104 ? 9.811 -2.243 -1.968 1.00 97.75 104 VAL A O 1
ATOM 787 N N . GLY A 1 105 ? 8.887 -1.535 -0.054 1.00 96.25 105 GLY A N 1
ATOM 788 C CA . GLY A 1 105 ? 9.952 -0.575 0.233 1.00 96.25 105 GLY A CA 1
ATOM 789 C C . GLY A 1 105 ? 11.328 -1.231 0.376 1.00 96.25 105 GLY A C 1
ATOM 790 O O . GLY A 1 105 ? 12.306 -0.727 -0.173 1.00 96.25 105 GLY A O 1
ATOM 791 N N . ASN A 1 106 ? 11.411 -2.373 1.066 1.00 96.62 106 ASN A N 1
ATOM 792 C CA . ASN A 1 106 ? 12.662 -3.120 1.232 1.00 96.62 106 ASN A CA 1
ATOM 793 C C . ASN A 1 106 ? 13.161 -3.698 -0.095 1.00 96.62 106 ASN A C 1
ATOM 795 O O . ASN A 1 106 ? 14.365 -3.695 -0.347 1.00 96.62 106 ASN A O 1
ATOM 799 N N . GLU A 1 107 ? 12.249 -4.150 -0.956 1.00 96.69 107 GLU A N 1
ATOM 800 C CA . GLU A 1 107 ? 12.603 -4.634 -2.288 1.00 96.69 107 GLU A CA 1
ATOM 801 C C . GLU A 1 107 ? 13.209 -3.524 -3.151 1.00 96.69 107 GLU A C 1
ATOM 803 O O . GLU A 1 107 ? 14.244 -3.721 -3.785 1.00 96.69 107 GLU A O 1
ATOM 808 N N . CYS A 1 108 ? 12.622 -2.326 -3.119 1.00 95.12 108 CYS A N 1
ATOM 809 C CA . CYS A 1 108 ? 13.097 -1.185 -3.901 1.00 95.12 108 CYS A CA 1
ATOM 810 C C . CYS A 1 108 ? 14.513 -0.753 -3.504 1.00 95.12 108 CYS A C 1
ATOM 812 O O . CYS A 1 108 ? 15.319 -0.425 -4.374 1.00 95.12 108 CYS A O 1
ATOM 814 N N . LYS A 1 109 ? 14.846 -0.792 -2.207 1.00 93.62 109 LYS A N 1
ATOM 815 C CA . LYS A 1 109 ? 16.167 -0.388 -1.689 1.00 93.62 109 LYS A CA 1
ATOM 816 C C . LYS A 1 109 ? 17.333 -1.209 -2.249 1.00 93.62 109 LYS A C 1
ATOM 818 O O . LYS A 1 109 ? 18.468 -0.746 -2.216 1.00 93.62 109 LYS A O 1
ATOM 823 N N . LYS A 1 110 ? 17.076 -2.392 -2.818 1.00 93.88 110 LYS A N 1
ATOM 824 C CA . LYS A 1 110 ? 18.096 -3.182 -3.532 1.00 93.88 110 LYS A CA 1
ATOM 825 C C . LYS A 1 110 ? 18.638 -2.475 -4.781 1.00 93.88 110 LYS A C 1
ATOM 827 O O . LYS A 1 110 ? 19.712 -2.830 -5.253 1.00 93.88 110 LYS A O 1
ATOM 832 N N . TYR A 1 111 ? 17.906 -1.490 -5.303 1.00 91.06 111 TYR A N 1
ATOM 833 C CA . TYR A 1 111 ? 18.211 -0.782 -6.548 1.00 91.06 111 TYR A CA 1
ATOM 834 C C . TYR A 1 111 ? 18.618 0.684 -6.327 1.00 91.06 111 TYR A C 1
ATOM 836 O O . TYR A 1 111 ? 18.859 1.398 -7.296 1.00 91.06 111 TYR A O 1
ATOM 844 N N . GLY A 1 112 ? 18.693 1.157 -5.076 1.00 85.44 112 GLY A N 1
ATOM 845 C CA . GLY A 1 112 ? 19.139 2.517 -4.770 1.00 85.44 112 GLY A CA 1
ATOM 846 C C . GLY A 1 112 ? 18.973 2.922 -3.303 1.00 85.44 112 GLY A C 1
ATOM 847 O O . GLY A 1 112 ? 18.103 2.416 -2.594 1.00 85.44 112 GLY A O 1
ATOM 848 N N . ASP A 1 113 ? 19.800 3.873 -2.851 1.00 84.50 113 ASP A N 1
ATOM 849 C CA . ASP A 1 113 ? 19.671 4.496 -1.526 1.00 84.50 113 ASP A CA 1
ATOM 850 C C . ASP A 1 113 ? 18.680 5.668 -1.593 1.00 84.50 113 ASP A C 1
ATOM 852 O O . ASP A 1 113 ? 19.018 6.799 -1.950 1.00 84.50 113 ASP A O 1
ATOM 856 N N . PHE A 1 114 ? 17.419 5.370 -1.285 1.00 84.81 114 PHE A N 1
ATOM 857 C CA . PHE A 1 114 ? 16.309 6.324 -1.345 1.00 84.81 114 PHE A CA 1
ATOM 858 C C . PHE A 1 114 ? 16.055 7.067 -0.026 1.00 84.81 114 PHE A C 1
ATOM 860 O O . PHE A 1 114 ? 15.159 7.909 0.049 1.00 84.81 114 PHE A O 1
ATOM 867 N N . GLU A 1 115 ? 16.836 6.784 1.017 1.00 79.06 115 GLU A N 1
ATOM 868 C CA . GLU A 1 115 ? 16.673 7.389 2.347 1.00 79.06 115 GLU A CA 1
ATOM 869 C C . GLU A 1 115 ? 17.629 8.555 2.591 1.00 79.06 115 GLU A C 1
ATOM 871 O O . GLU A 1 115 ? 17.545 9.219 3.622 1.00 79.06 115 GLU A O 1
ATOM 876 N N . LYS A 1 116 ? 18.527 8.843 1.643 1.00 76.50 116 LYS A N 1
ATOM 877 C CA . LYS A 1 116 ? 19.558 9.868 1.808 1.00 76.50 116 LYS A CA 1
ATOM 878 C C . LYS A 1 116 ? 19.546 10.930 0.715 1.00 76.50 116 LYS A C 1
ATOM 880 O O . LYS A 1 116 ? 19.057 10.756 -0.403 1.00 76.50 116 LYS A O 1
ATOM 885 N N . GLY A 1 117 ? 20.158 12.061 1.062 1.00 72.25 117 GLY A N 1
ATOM 886 C CA . GLY A 1 117 ? 20.550 13.108 0.127 1.00 72.25 117 GLY A CA 1
ATOM 887 C C . GLY A 1 117 ? 19.388 13.803 -0.584 1.00 72.25 117 GLY A C 1
ATOM 888 O O . GLY A 1 117 ? 18.296 13.982 -0.046 1.00 72.25 117 GLY A O 1
ATOM 889 N N . LYS A 1 118 ? 19.649 14.226 -1.827 1.00 73.81 118 LYS A N 1
ATOM 890 C CA . LYS A 1 118 ? 18.721 15.033 -2.637 1.00 73.81 118 LYS A CA 1
ATOM 891 C C . LYS A 1 118 ? 17.432 14.292 -2.993 1.00 73.81 118 LYS A C 1
ATOM 893 O O . LYS A 1 118 ? 16.411 14.940 -3.200 1.00 73.81 118 LYS A O 1
ATOM 898 N N . PHE A 1 119 ? 17.466 12.959 -3.071 1.00 74.44 119 PHE A N 1
ATOM 899 C CA . PHE A 1 119 ? 16.272 12.175 -3.382 1.00 74.44 119 PHE A CA 1
ATOM 900 C C . PHE A 1 119 ? 15.274 12.208 -2.227 1.00 74.44 119 PHE A C 1
ATOM 902 O O . PHE A 1 119 ? 14.111 12.513 -2.466 1.00 74.44 119 PHE A O 1
ATOM 909 N N . TYR A 1 120 ? 15.728 11.989 -0.989 1.00 76.56 120 TYR A N 1
ATOM 910 C CA . TYR A 1 120 ? 14.865 12.090 0.188 1.00 76.56 120 TYR A CA 1
ATOM 911 C C . TYR A 1 120 ? 14.238 13.485 0.310 1.00 76.56 120 TYR A C 1
ATOM 913 O O . TYR A 1 120 ? 13.029 13.602 0.492 1.00 76.56 120 TYR A O 1
ATOM 921 N N . GLN A 1 121 ? 15.031 14.544 0.107 1.00 77.31 121 GLN A N 1
ATOM 922 C CA . GLN A 1 121 ? 14.519 15.917 0.105 1.00 77.31 121 GLN A CA 1
ATOM 923 C C . GLN A 1 121 ? 13.484 16.142 -1.009 1.00 77.31 121 GLN A C 1
ATOM 925 O O . GLN A 1 121 ? 12.411 16.676 -0.754 1.00 77.31 121 GLN A O 1
ATOM 930 N N . SER A 1 122 ? 13.765 15.685 -2.234 1.00 74.81 122 SER A N 1
ATOM 931 C CA . SER A 1 122 ? 12.823 15.789 -3.355 1.00 74.81 122 SER A CA 1
ATOM 932 C C . SER A 1 122 ? 11.551 14.980 -3.118 1.00 74.81 122 SER A C 1
ATOM 934 O O . SER A 1 122 ? 10.483 15.409 -3.541 1.00 74.81 122 SER A O 1
ATOM 936 N N . MET A 1 123 ? 11.649 13.813 -2.485 1.00 79.12 123 MET A N 1
ATOM 937 C CA . MET A 1 123 ? 10.503 12.998 -2.102 1.00 79.12 123 MET A CA 1
ATOM 938 C C . MET A 1 123 ? 9.654 13.732 -1.068 1.00 79.12 123 MET A C 1
ATOM 940 O O . MET A 1 123 ? 8.456 13.871 -1.282 1.00 79.12 123 MET A O 1
ATOM 944 N N . GLN A 1 124 ? 10.265 14.253 -0.001 1.00 77.00 124 GLN A N 1
ATOM 945 C CA . GLN A 1 124 ? 9.574 15.054 1.011 1.00 77.00 124 GLN A CA 1
ATOM 946 C C . GLN A 1 124 ? 8.909 16.289 0.395 1.00 77.00 124 GLN A C 1
ATOM 948 O O . GLN A 1 124 ? 7.757 16.586 0.694 1.00 77.00 124 GLN A O 1
ATOM 953 N N . ASP A 1 125 ? 9.570 16.966 -0.542 1.00 78.75 125 ASP A N 1
ATOM 954 C CA . ASP A 1 125 ? 8.976 18.089 -1.268 1.00 78.75 125 ASP A CA 1
ATOM 955 C C . ASP A 1 125 ? 7.780 17.659 -2.127 1.00 78.75 125 ASP A C 1
ATOM 957 O O . ASP A 1 125 ? 6.779 18.372 -2.175 1.00 78.75 125 ASP A O 1
ATOM 961 N N . ILE A 1 126 ? 7.858 16.508 -2.807 1.00 75.94 126 ILE A N 1
ATOM 962 C CA . ILE A 1 126 ? 6.744 15.959 -3.596 1.00 75.94 126 ILE A CA 1
ATOM 963 C C . ILE A 1 126 ? 5.577 15.596 -2.679 1.00 75.94 126 ILE A C 1
ATOM 965 O O . ILE A 1 126 ? 4.447 15.942 -3.014 1.00 75.94 126 ILE A O 1
ATOM 969 N N . LEU A 1 127 ? 5.847 14.959 -1.537 1.00 69.75 127 LEU A N 1
ATOM 970 C CA . LEU A 1 127 ? 4.851 14.603 -0.525 1.00 69.75 127 LEU A CA 1
ATOM 971 C C . LEU A 1 127 ? 4.147 15.859 -0.004 1.00 69.75 127 LEU A C 1
ATOM 973 O O . LEU A 1 127 ? 2.929 15.979 -0.116 1.00 69.75 127 LEU A O 1
ATOM 977 N N . ASN A 1 128 ? 4.919 16.854 0.434 1.00 70.75 128 ASN A N 1
ATOM 978 C CA . ASN A 1 128 ? 4.401 18.102 0.997 1.00 70.75 128 ASN A CA 1
ATOM 979 C C . ASN A 1 128 ? 3.645 18.968 -0.025 1.00 70.75 128 ASN A C 1
ATOM 981 O O . ASN A 1 128 ? 2.717 19.691 0.338 1.00 70.75 128 ASN A O 1
ATOM 985 N N . LYS A 1 129 ? 4.045 18.930 -1.303 1.00 68.75 129 LYS A N 1
ATOM 986 C CA . LYS A 1 129 ? 3.408 19.701 -2.386 1.00 68.75 129 LYS A CA 1
ATOM 987 C C . LYS A 1 129 ? 2.292 18.942 -3.092 1.00 68.75 129 LYS A C 1
ATOM 989 O O . LYS A 1 129 ? 1.558 19.563 -3.861 1.00 68.75 129 LYS A O 1
ATOM 994 N N . SER A 1 130 ? 2.154 17.634 -2.862 1.00 63.59 130 SER A N 1
ATOM 995 C CA . SER A 1 130 ? 1.062 16.852 -3.432 1.00 63.59 130 SER A CA 1
ATOM 996 C C . SER A 1 130 ? -0.260 17.347 -2.842 1.00 63.59 130 SER A C 1
ATOM 998 O O . SER A 1 130 ? -0.628 17.081 -1.703 1.00 63.59 130 SER A O 1
ATOM 1000 N N . ARG A 1 131 ? -0.965 18.173 -3.615 1.00 57.50 131 ARG A N 1
ATOM 1001 C CA . ARG A 1 131 ? -2.347 18.543 -3.327 1.00 57.50 131 ARG A CA 1
ATOM 1002 C C . ARG A 1 131 ? -3.233 17.606 -4.119 1.00 57.50 131 ARG A C 1
ATOM 1004 O O . ARG A 1 131 ? -3.057 17.463 -5.324 1.00 57.50 131 ARG A O 1
ATOM 1011 N N . VAL A 1 132 ? -4.205 17.004 -3.444 1.00 56.19 132 VAL A N 1
ATOM 1012 C CA . VAL A 1 132 ? -5.265 16.236 -4.096 1.00 56.19 132 VAL A CA 1
ATOM 1013 C C . VAL A 1 132 ? -6.078 17.210 -4.955 1.00 56.19 132 VAL A C 1
ATOM 1015 O O . VAL A 1 132 ? -6.926 17.944 -4.450 1.00 56.19 132 VAL A O 1
ATOM 1018 N N . SER A 1 133 ? -5.774 17.272 -6.251 1.00 52.03 133 SER A N 1
ATOM 1019 C CA . SER A 1 133 ? -6.607 17.967 -7.235 1.00 52.03 133 SER A CA 1
ATOM 1020 C C . SER A 1 133 ? -7.977 17.276 -7.325 1.00 52.03 133 SER A C 1
ATOM 1022 O O . SER A 1 133 ? -8.075 16.055 -7.154 1.00 52.03 133 SER A O 1
ATOM 1024 N N . LYS A 1 134 ? -9.040 18.061 -7.545 1.00 53.56 134 LYS A N 1
ATOM 1025 C CA . LYS A 1 134 ? -10.440 17.610 -7.461 1.00 53.56 134 LYS A CA 1
ATOM 1026 C C . LYS A 1 134 ? -10.860 16.662 -8.592 1.00 53.56 134 LYS A C 1
ATOM 1028 O O . LYS A 1 134 ? -11.843 15.957 -8.411 1.00 53.56 134 LYS A O 1
ATOM 1033 N N . GLU A 1 135 ? -10.122 16.604 -9.702 1.00 49.69 135 GLU A N 1
ATOM 1034 C CA . GLU A 1 135 ? -10.512 15.832 -10.889 1.00 49.69 135 GLU A CA 1
ATOM 1035 C C . GLU A 1 135 ? -9.309 15.129 -11.525 1.00 49.69 135 GLU A C 1
ATOM 1037 O O . GLU A 1 135 ? -8.577 15.736 -12.297 1.00 49.69 135 GLU A O 1
ATOM 1042 N N . HIS A 1 136 ? -9.114 13.840 -11.219 1.00 66.00 136 HIS A N 1
ATOM 1043 C CA . HIS A 1 136 ? -8.189 12.967 -11.952 1.00 66.00 136 HIS A CA 1
ATOM 1044 C C . HIS A 1 136 ? -8.737 11.534 -11.987 1.00 66.00 136 HIS A C 1
ATOM 1046 O O . HIS A 1 136 ? -8.477 10.737 -11.088 1.00 66.00 136 HIS A O 1
ATOM 1052 N N . HIS A 1 137 ? -9.492 11.204 -13.039 1.00 61.28 137 HIS A N 1
ATOM 1053 C CA . HIS A 1 137 ? -10.093 9.877 -13.238 1.00 61.28 137 HIS A CA 1
ATOM 1054 C C . HIS A 1 137 ? -9.058 8.734 -13.163 1.00 61.28 1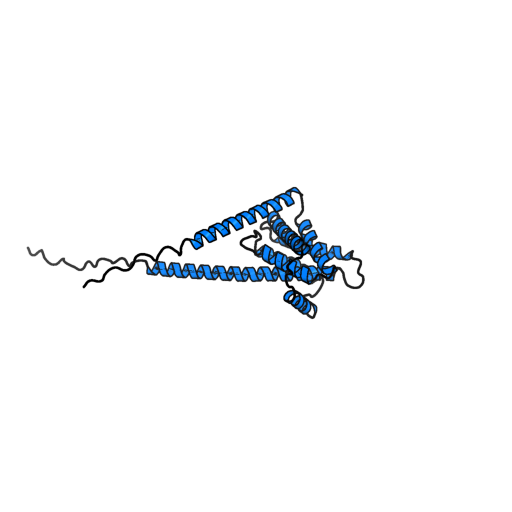37 HIS A C 1
ATOM 1056 O O . HIS A 1 137 ? -9.308 7.694 -12.553 1.00 61.28 137 HIS A O 1
ATOM 1062 N N . ASP A 1 138 ? -7.860 8.945 -13.716 1.00 71.81 138 ASP A N 1
ATOM 1063 C CA . ASP A 1 138 ? -6.788 7.942 -13.703 1.00 71.81 138 ASP A CA 1
ATOM 1064 C C . ASP A 1 138 ? -6.281 7.635 -12.293 1.00 71.81 138 ASP A C 1
ATOM 1066 O O . ASP A 1 138 ? -5.963 6.485 -11.987 1.00 71.81 138 ASP A O 1
ATOM 1070 N N . ARG A 1 139 ? -6.262 8.641 -11.411 1.00 82.75 139 ARG A N 1
ATOM 1071 C CA . ARG A 1 139 ? -5.889 8.467 -10.006 1.00 82.75 139 ARG A CA 1
ATOM 1072 C C . ARG A 1 139 ? -6.903 7.588 -9.293 1.00 82.75 139 ARG A C 1
ATOM 1074 O O . ARG A 1 139 ? -6.505 6.636 -8.632 1.00 82.75 139 ARG A O 1
ATOM 1081 N N . ASP A 1 140 ? -8.192 7.876 -9.440 1.00 85.75 140 ASP A N 1
ATOM 1082 C CA . ASP A 1 140 ? -9.247 7.121 -8.757 1.00 85.75 140 ASP A CA 1
ATOM 1083 C C . ASP A 1 140 ? -9.297 5.665 -9.242 1.00 85.75 140 ASP A C 1
ATOM 1085 O O . ASP A 1 140 ? -9.460 4.747 -8.436 1.00 85.75 140 ASP A O 1
ATOM 1089 N N . SER A 1 141 ? -9.054 5.442 -10.537 1.00 89.38 141 SER A N 1
ATOM 1090 C CA . SER A 1 141 ? -8.892 4.102 -11.103 1.00 89.38 141 SER A CA 1
ATOM 1091 C C . SER A 1 141 ? -7.675 3.370 -10.518 1.00 89.38 141 SER A C 1
ATOM 1093 O O . SER A 1 141 ? -7.801 2.223 -10.106 1.00 89.38 141 SER A O 1
ATOM 1095 N N . ILE A 1 142 ? -6.515 4.022 -10.394 1.00 91.75 142 ILE A N 1
ATOM 1096 C CA . ILE A 1 142 ? -5.321 3.404 -9.786 1.00 91.75 142 ILE A CA 1
ATOM 1097 C C . ILE A 1 142 ? -5.532 3.118 -8.295 1.00 91.75 142 ILE A C 1
ATOM 1099 O O . ILE A 1 142 ? -5.135 2.065 -7.802 1.00 91.75 142 ILE A O 1
ATOM 1103 N N . VAL A 1 143 ? -6.189 4.026 -7.570 1.00 93.50 143 VAL A N 1
ATOM 1104 C CA . VAL A 1 143 ? -6.569 3.824 -6.164 1.00 93.50 143 VAL A CA 1
ATOM 1105 C C . VAL A 1 143 ? -7.459 2.593 -6.024 1.00 93.50 143 VAL A C 1
ATOM 1107 O O . VAL A 1 143 ? -7.257 1.793 -5.113 1.00 93.50 143 VAL A O 1
ATOM 1110 N N . HIS A 1 144 ? -8.437 2.442 -6.918 1.00 93.31 144 HIS A N 1
ATOM 1111 C CA . HIS A 1 144 ? -9.327 1.289 -6.964 1.00 93.31 144 HIS A CA 1
ATOM 1112 C C . HIS A 1 144 ? -8.552 -0.009 -7.225 1.00 93.31 144 HIS A C 1
ATOM 1114 O O . HIS A 1 144 ? -8.712 -0.968 -6.470 1.00 93.31 144 HIS A O 1
ATOM 1120 N N . ASP A 1 145 ? -7.673 -0.025 -8.226 1.00 94.25 145 ASP A N 1
ATOM 1121 C CA . ASP A 1 145 ? -6.861 -1.196 -8.567 1.00 94.25 145 ASP A CA 1
ATOM 1122 C C . ASP A 1 145 ? -5.978 -1.639 -7.401 1.00 94.25 145 ASP A C 1
ATOM 1124 O O . ASP A 1 145 ? -5.988 -2.809 -7.031 1.00 94.25 145 ASP A O 1
ATOM 1128 N N . ILE A 1 146 ? -5.257 -0.704 -6.771 1.00 96.62 146 ILE A N 1
ATOM 1129 C CA . ILE A 1 146 ? -4.400 -1.002 -5.615 1.00 96.62 146 ILE A CA 1
ATOM 1130 C C . ILE A 1 146 ? -5.242 -1.547 -4.464 1.00 96.62 146 ILE A C 1
ATOM 1132 O O . ILE A 1 146 ? -4.878 -2.548 -3.848 1.00 96.62 146 ILE A O 1
ATOM 1136 N N . TYR A 1 147 ? -6.367 -0.893 -4.173 1.00 96.75 147 TYR A N 1
ATOM 1137 C CA . TYR A 1 147 ? -7.242 -1.280 -3.076 1.00 96.75 147 TYR A CA 1
ATOM 1138 C C . TYR A 1 147 ? -7.730 -2.722 -3.219 1.00 96.75 147 TYR A C 1
ATOM 1140 O O . TYR A 1 147 ? -7.547 -3.534 -2.310 1.00 96.75 147 TYR A O 1
ATOM 1148 N N . TYR A 1 148 ? -8.298 -3.056 -4.377 1.00 96.38 148 TYR A N 1
ATOM 1149 C CA . TYR A 1 148 ? -8.846 -4.387 -4.601 1.00 96.38 148 TYR A CA 1
ATOM 1150 C C . TYR A 1 148 ? -7.772 -5.440 -4.849 1.00 96.38 148 TYR A C 1
ATOM 1152 O O . TYR A 1 148 ? -7.963 -6.569 -4.415 1.00 96.38 148 TYR A O 1
ATOM 1160 N N . ALA A 1 149 ? -6.619 -5.099 -5.432 1.00 96.88 149 ALA A N 1
ATOM 1161 C CA . ALA A 1 149 ? -5.493 -6.029 -5.519 1.00 96.88 149 ALA A CA 1
ATOM 1162 C C . ALA A 1 149 ? -5.009 -6.452 -4.122 1.00 96.88 149 ALA A C 1
ATOM 1164 O O . ALA A 1 149 ? -4.774 -7.636 -3.874 1.00 96.88 149 ALA A O 1
ATOM 1165 N N . VAL A 1 150 ? -4.914 -5.508 -3.178 1.00 96.69 150 VAL A N 1
ATOM 1166 C CA . VAL A 1 150 ? -4.525 -5.804 -1.792 1.00 96.69 150 VAL A CA 1
ATOM 1167 C C . VAL A 1 150 ? -5.602 -6.621 -1.080 1.00 96.69 150 VAL A C 1
ATOM 1169 O O . VAL A 1 150 ? -5.267 -7.644 -0.486 1.00 96.69 150 VAL A O 1
ATOM 1172 N N . LEU A 1 151 ? -6.881 -6.238 -1.172 1.00 95.69 151 LEU A N 1
ATOM 1173 C CA . LEU A 1 151 ? -7.974 -7.009 -0.562 1.00 95.69 151 LEU A CA 1
ATOM 1174 C C . LEU A 1 151 ? -8.074 -8.427 -1.122 1.00 95.69 151 LEU A C 1
ATOM 1176 O O . LEU A 1 151 ? -8.212 -9.380 -0.363 1.00 95.69 151 LEU A O 1
ATOM 1180 N N . PHE A 1 152 ? -7.939 -8.582 -2.436 1.00 95.88 152 PHE A N 1
ATOM 1181 C CA . PHE A 1 152 ? -7.950 -9.886 -3.084 1.00 95.88 152 PHE A CA 1
ATOM 1182 C C . PHE A 1 152 ? -6.776 -10.748 -2.617 1.00 95.88 152 PHE A C 1
ATOM 1184 O O . PHE A 1 152 ? -6.939 -11.933 -2.335 1.00 95.88 152 PHE A O 1
ATOM 1191 N N . THR A 1 153 ? -5.598 -10.146 -2.453 1.00 96.25 153 THR A N 1
ATOM 1192 C CA . THR A 1 153 ? -4.421 -10.823 -1.893 1.00 96.25 153 THR A CA 1
ATOM 1193 C C . THR A 1 153 ? -4.670 -11.274 -0.449 1.00 96.25 153 THR A C 1
ATOM 1195 O O . THR A 1 153 ? -4.342 -12.406 -0.095 1.00 96.25 153 THR A O 1
ATOM 1198 N N . VAL A 1 154 ? -5.316 -10.436 0.368 1.00 94.62 154 VAL A N 1
ATOM 1199 C CA . VAL A 1 154 ? -5.734 -10.792 1.734 1.00 94.62 154 VAL A CA 1
ATOM 1200 C C . VAL A 1 154 ? -6.750 -11.929 1.738 1.00 94.62 154 VAL A C 1
ATOM 1202 O O . VAL A 1 154 ? -6.596 -12.853 2.526 1.00 94.62 154 VAL A O 1
ATOM 1205 N N . GLU A 1 155 ? -7.756 -11.911 0.866 1.00 92.69 155 GLU A N 1
ATOM 1206 C CA . GLU A 1 155 ? -8.774 -12.968 0.801 1.00 92.69 155 GLU A CA 1
ATOM 1207 C C . GLU A 1 155 ? -8.160 -14.318 0.392 1.00 92.69 155 GLU A C 1
ATOM 1209 O O . GLU A 1 155 ? -8.513 -15.356 0.948 1.00 92.69 155 GLU A O 1
ATOM 1214 N N . ASN A 1 156 ? -7.194 -14.306 -0.533 1.00 93.06 156 ASN A N 1
ATOM 1215 C CA . ASN A 1 156 ? -6.561 -15.525 -1.041 1.00 93.06 156 ASN A CA 1
ATOM 1216 C C . ASN A 1 156 ? -5.595 -16.171 -0.040 1.00 93.06 156 ASN A C 1
ATOM 1218 O O . ASN A 1 156 ? -5.505 -17.396 0.023 1.00 93.06 156 ASN A O 1
ATOM 1222 N N . TYR A 1 157 ? -4.853 -15.372 0.728 1.00 93.00 157 TYR A N 1
ATOM 1223 C CA . TYR A 1 157 ? -3.833 -15.894 1.641 1.00 93.00 157 TYR A CA 1
ATOM 1224 C C . TYR A 1 157 ? -4.232 -15.818 3.118 1.00 93.00 157 TYR A C 1
ATOM 1226 O O . TYR A 1 157 ? -3.629 -16.507 3.938 1.00 93.00 157 TYR A O 1
ATOM 1234 N N . GLY A 1 158 ? -5.245 -15.038 3.490 1.00 88.25 158 GLY A N 1
ATOM 1235 C CA . GLY A 1 158 ? -5.707 -14.881 4.869 1.00 88.25 158 GLY A CA 1
ATOM 1236 C C . GLY A 1 158 ? -4.562 -14.540 5.824 1.00 88.25 158 GLY A C 1
ATOM 1237 O O . GLY A 1 158 ? -3.834 -13.571 5.628 1.00 88.25 158 GLY A O 1
ATOM 1238 N N . SER A 1 159 ? -4.368 -15.381 6.842 1.00 86.25 159 SER A N 1
ATOM 1239 C CA . SER A 1 159 ? -3.321 -15.219 7.862 1.00 86.25 159 SER A CA 1
ATOM 1240 C C . SER A 1 159 ? -1.942 -15.766 7.454 1.00 86.25 159 SER A C 1
ATOM 1242 O O . SER A 1 159 ? -1.041 -15.833 8.291 1.00 86.25 159 SER A O 1
ATOM 1244 N N . HIS A 1 160 ? -1.740 -16.186 6.199 1.00 93.38 160 HIS A N 1
ATOM 1245 C CA . HIS A 1 160 ? -0.443 -16.676 5.717 1.00 93.38 160 HIS A CA 1
ATOM 1246 C C . HIS A 1 160 ? 0.498 -15.504 5.397 1.00 93.38 160 HIS A C 1
ATOM 1248 O O . HIS A 1 160 ? 0.753 -15.172 4.238 1.00 93.38 160 HIS A O 1
ATOM 1254 N N . TRP A 1 161 ? 1.041 -14.884 6.445 1.00 93.69 161 TRP A N 1
ATOM 1255 C CA . TRP A 1 161 ? 1.871 -13.675 6.366 1.00 93.69 161 TRP A CA 1
ATOM 1256 C C . TRP A 1 161 ? 3.063 -13.787 5.412 1.00 93.69 161 TRP A C 1
ATOM 1258 O O . TRP A 1 161 ? 3.336 -12.856 4.660 1.00 93.69 161 TRP A O 1
ATOM 1268 N N . GLN A 1 162 ? 3.742 -14.936 5.388 1.00 95.38 162 GLN A N 1
ATOM 1269 C CA . GLN A 1 162 ? 4.880 -15.160 4.489 1.00 95.38 162 GLN A CA 1
ATOM 1270 C C . GLN A 1 162 ? 4.457 -15.147 3.013 1.00 95.38 162 GLN A C 1
ATOM 1272 O O . GLN A 1 162 ? 5.171 -14.604 2.171 1.00 95.38 162 GLN A O 1
ATOM 1277 N N . SER A 1 163 ? 3.285 -15.707 2.702 1.00 96.12 163 SER A N 1
ATOM 1278 C CA . SER A 1 163 ? 2.718 -15.714 1.351 1.00 96.12 163 SER A CA 1
ATOM 1279 C C . SER A 1 163 ? 2.283 -14.314 0.923 1.00 96.12 163 SER A C 1
ATOM 1281 O O . SER A 1 163 ? 2.563 -13.914 -0.206 1.00 96.12 163 SER A O 1
ATOM 1283 N N . LEU A 1 164 ? 1.671 -13.545 1.831 1.00 96.06 164 LEU A N 1
ATOM 1284 C CA . LEU A 1 164 ? 1.332 -12.136 1.602 1.00 96.06 164 LEU A CA 1
ATOM 1285 C C . LEU A 1 164 ? 2.584 -11.310 1.288 1.00 96.06 164 LEU A C 1
ATOM 1287 O O . LEU A 1 164 ? 2.662 -10.669 0.242 1.00 96.06 164 LEU A O 1
ATOM 1291 N N . GLU A 1 165 ? 3.588 -11.375 2.166 1.00 97.19 165 GLU A N 1
ATOM 1292 C CA . GLU A 1 165 ? 4.842 -10.637 2.010 1.00 97.19 165 GLU A CA 1
ATOM 1293 C C . GLU A 1 165 ? 5.542 -11.000 0.700 1.00 97.19 165 GLU A C 1
ATOM 1295 O O . GLU A 1 165 ? 5.947 -10.117 -0.059 1.00 97.19 165 GLU A O 1
ATOM 1300 N N . LYS A 1 166 ? 5.649 -12.305 0.413 1.00 97.25 166 LYS A N 1
ATOM 1301 C CA . LYS A 1 166 ? 6.241 -12.807 -0.825 1.00 97.25 166 LYS A CA 1
ATOM 1302 C C . LYS A 1 166 ? 5.493 -12.273 -2.041 1.00 97.25 166 LYS A C 1
ATOM 1304 O O . LYS A 1 166 ? 6.141 -11.803 -2.963 1.00 97.25 166 LYS A O 1
ATOM 1309 N N . THR A 1 167 ? 4.164 -12.288 -2.035 1.00 97.94 167 THR A N 1
ATOM 1310 C CA . THR A 1 167 ? 3.367 -11.814 -3.176 1.00 97.94 167 THR A CA 1
ATOM 1311 C C . THR A 1 167 ? 3.568 -10.317 -3.419 1.00 97.94 167 THR A C 1
ATOM 1313 O O . THR A 1 167 ? 3.800 -9.913 -4.558 1.00 97.94 167 THR A O 1
ATOM 1316 N N . PHE A 1 168 ? 3.557 -9.489 -2.368 1.00 98.12 168 PHE A N 1
ATOM 1317 C CA . PHE A 1 168 ? 3.822 -8.051 -2.499 1.00 98.12 168 PHE A CA 1
ATOM 1318 C C . PHE A 1 168 ? 5.232 -7.766 -3.018 1.00 98.12 168 PHE A C 1
ATOM 1320 O O . PHE A 1 168 ? 5.406 -6.958 -3.933 1.00 98.12 168 PHE A O 1
ATOM 1327 N N . ARG A 1 169 ? 6.234 -8.450 -2.454 1.00 97.94 169 ARG A N 1
ATOM 1328 C CA . ARG A 1 169 ? 7.633 -8.325 -2.866 1.00 97.94 169 ARG A CA 1
ATOM 1329 C C . ARG A 1 169 ? 7.820 -8.751 -4.318 1.00 97.94 169 ARG A C 1
ATOM 1331 O O . ARG A 1 169 ? 8.334 -7.970 -5.108 1.00 97.94 169 ARG A O 1
ATOM 1338 N N . ASP A 1 170 ? 7.368 -9.950 -4.670 1.00 97.50 170 ASP A N 1
ATOM 1339 C CA . ASP A 1 170 ? 7.561 -10.528 -5.998 1.00 97.50 170 ASP A CA 1
ATOM 1340 C C . ASP A 1 170 ? 6.857 -9.683 -7.069 1.00 97.50 170 ASP A C 1
ATOM 1342 O O . ASP A 1 170 ? 7.430 -9.455 -8.131 1.00 97.50 170 ASP A O 1
ATOM 1346 N N . SER A 1 171 ? 5.671 -9.137 -6.778 1.00 97.88 171 SER A N 1
ATOM 1347 C CA . SER A 1 171 ? 4.964 -8.233 -7.699 1.00 97.88 171 SER A CA 1
ATOM 1348 C C . SER A 1 171 ? 5.754 -6.942 -7.953 1.00 97.88 171 SER A C 1
ATOM 1350 O O . SER A 1 171 ? 5.854 -6.485 -9.091 1.00 97.88 171 SER A O 1
ATOM 1352 N N . ALA A 1 172 ? 6.376 -6.364 -6.918 1.00 97.12 172 ALA A N 1
ATOM 1353 C CA . ALA A 1 172 ? 7.255 -5.205 -7.081 1.00 97.12 172 ALA A CA 1
ATOM 1354 C C . ALA A 1 172 ? 8.526 -5.562 -7.873 1.00 97.12 172 ALA A C 1
ATOM 1356 O O . ALA A 1 172 ? 8.904 -4.834 -8.796 1.00 97.12 172 ALA A O 1
ATOM 1357 N N . SER A 1 173 ? 9.155 -6.705 -7.572 1.00 96.50 173 SER A N 1
ATOM 1358 C CA . SER A 1 173 ? 10.311 -7.210 -8.320 1.00 96.50 173 SER A CA 1
ATOM 1359 C C . SER A 1 173 ? 9.978 -7.436 -9.796 1.00 96.50 173 SER A C 1
ATOM 1361 O O . SER A 1 173 ? 10.796 -7.106 -10.652 1.00 96.50 173 SER A O 1
ATOM 1363 N N . GLN A 1 174 ? 8.783 -7.945 -10.113 1.00 95.62 174 GLN A N 1
ATOM 1364 C CA . GLN A 1 174 ? 8.323 -8.140 -11.490 1.00 95.62 174 GLN A CA 1
ATOM 1365 C C . GLN A 1 174 ? 8.233 -6.814 -12.255 1.00 95.62 174 GLN A C 1
ATOM 1367 O O . GLN A 1 174 ? 8.721 -6.734 -13.381 1.00 95.62 174 GLN A O 1
ATOM 1372 N N . VAL A 1 175 ? 7.691 -5.750 -11.648 1.00 95.19 175 VAL A N 1
ATOM 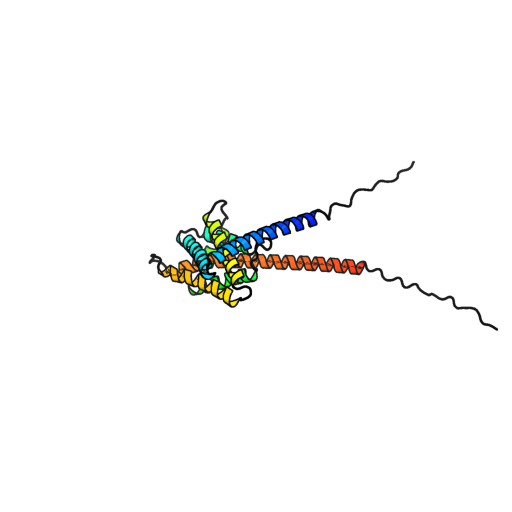1373 C CA . VAL A 1 175 ? 7.654 -4.415 -12.278 1.00 95.19 175 VAL A CA 1
ATOM 1374 C C . VAL A 1 175 ? 9.063 -3.875 -12.526 1.00 95.19 175 VAL A C 1
ATOM 1376 O O . VAL A 1 175 ? 9.355 -3.385 -13.618 1.00 95.19 175 VAL A O 1
ATOM 1379 N N . ILE A 1 176 ? 9.961 -4.002 -11.545 1.00 94.06 176 ILE A N 1
ATOM 1380 C CA . ILE A 1 176 ? 11.352 -3.547 -11.676 1.00 94.06 176 ILE A CA 1
ATOM 1381 C C . ILE A 1 176 ? 12.089 -4.348 -12.758 1.00 94.06 176 ILE A C 1
ATOM 1383 O O . ILE A 1 176 ? 12.819 -3.774 -13.565 1.00 94.06 176 ILE A O 1
ATOM 1387 N N . ALA A 1 177 ? 11.880 -5.663 -12.825 1.00 91.88 177 ALA A N 1
ATOM 1388 C CA . ALA A 1 177 ? 12.471 -6.517 -13.848 1.00 91.88 177 ALA A CA 1
ATOM 1389 C C . ALA A 1 177 ? 11.951 -6.172 -15.253 1.00 91.88 177 ALA A C 1
ATOM 1391 O O . ALA A 1 177 ? 12.750 -6.062 -16.184 1.00 91.88 177 ALA A O 1
ATOM 1392 N N . ALA A 1 178 ? 10.645 -5.930 -15.399 1.00 89.62 178 ALA A N 1
ATOM 1393 C CA . ALA A 1 178 ? 10.025 -5.555 -16.670 1.00 89.62 178 ALA A CA 1
ATOM 1394 C C . ALA A 1 178 ? 10.522 -4.197 -17.201 1.00 89.62 178 ALA A C 1
ATOM 1396 O O . ALA A 1 178 ? 10.572 -3.989 -18.415 1.00 89.62 178 ALA A O 1
ATOM 1397 N N . ALA A 1 179 ? 10.957 -3.292 -16.317 1.00 85.38 179 ALA A N 1
ATOM 1398 C CA . ALA A 1 179 ? 11.480 -1.978 -16.694 1.00 85.38 179 ALA A CA 1
ATOM 1399 C C . ALA A 1 179 ? 12.736 -2.039 -17.585 1.00 85.38 179 ALA A C 1
ATOM 1401 O O . ALA A 1 179 ? 12.997 -1.095 -18.324 1.00 85.38 179 ALA A O 1
ATOM 1402 N N . VAL A 1 180 ? 13.488 -3.147 -17.579 1.00 69.12 180 VAL A N 1
ATOM 1403 C CA . VAL A 1 180 ? 14.690 -3.348 -18.423 1.00 69.12 180 VAL A CA 1
ATOM 1404 C C . VAL A 1 180 ? 14.396 -3.198 -19.913 1.00 69.12 180 VAL A C 1
ATOM 1406 O O . VAL A 1 180 ? 15.271 -2.810 -20.681 1.00 69.12 180 VAL A O 1
ATOM 1409 N N . HIS A 1 181 ? 13.161 -3.478 -20.324 1.00 62.69 181 HIS A N 1
ATOM 1410 C CA . HIS A 1 181 ? 12.741 -3.380 -21.717 1.00 62.69 181 HIS A CA 1
ATOM 1411 C C . HIS A 1 181 ? 12.296 -1.960 -22.122 1.00 62.69 181 HIS A C 1
ATOM 1413 O O . HIS A 1 181 ? 11.924 -1.747 -23.274 1.00 62.69 181 HIS A O 1
ATOM 1419 N N . ALA A 1 182 ? 12.348 -0.977 -21.212 1.00 60.12 182 ALA A N 1
ATOM 1420 C CA . ALA A 1 182 ? 12.020 0.416 -21.506 1.00 60.12 182 ALA A CA 1
ATOM 1421 C C . ALA A 1 182 ? 13.202 1.136 -22.186 1.00 60.12 182 ALA A C 1
ATOM 1423 O O . ALA A 1 182 ? 14.335 1.122 -21.713 1.00 60.12 182 ALA A O 1
ATOM 1424 N N . THR A 1 183 ? 12.924 1.796 -23.306 1.00 54.25 183 THR A N 1
ATOM 1425 C CA . THR A 1 183 ? 13.867 2.278 -24.335 1.00 54.25 183 THR A CA 1
ATOM 1426 C C . THR A 1 183 ? 14.804 3.439 -23.946 1.00 54.25 183 THR A C 1
ATOM 1428 O O . THR A 1 183 ? 15.408 4.051 -24.828 1.00 54.25 183 THR A O 1
ATOM 1431 N N . ASP A 1 184 ? 14.955 3.782 -22.664 1.00 53.84 184 ASP A N 1
ATOM 1432 C CA . ASP A 1 184 ? 15.670 4.994 -22.237 1.00 53.84 184 ASP A CA 1
ATOM 1433 C C . ASP A 1 184 ? 17.104 4.697 -21.752 1.00 53.84 184 ASP A C 1
ATOM 1435 O O . ASP A 1 184 ? 17.321 4.142 -20.679 1.00 53.84 184 ASP A O 1
ATOM 1439 N N . ARG A 1 185 ? 18.106 5.077 -22.560 1.00 53.84 185 ARG A N 1
ATOM 1440 C CA . ARG A 1 185 ? 19.535 4.735 -22.374 1.00 53.84 185 ARG A CA 1
ATOM 1441 C C . ARG A 1 185 ? 20.278 5.573 -21.323 1.00 53.84 185 ARG A C 1
ATOM 1443 O O . ARG A 1 185 ? 21.442 5.294 -21.057 1.00 53.84 185 ARG A O 1
ATOM 1450 N N . LYS A 1 186 ? 19.670 6.632 -20.771 1.00 58.00 186 LYS A N 1
ATOM 1451 C CA . LYS A 1 186 ? 20.394 7.623 -19.942 1.00 58.00 186 LYS A CA 1
ATOM 1452 C C . LYS A 1 186 ? 20.383 7.364 -18.432 1.00 58.00 186 LYS A C 1
ATOM 1454 O O . LYS A 1 186 ? 21.153 8.007 -17.731 1.00 58.00 186 LYS A O 1
ATOM 1459 N N . ASN A 1 187 ? 19.536 6.470 -17.927 1.00 65.06 187 ASN A N 1
ATOM 1460 C CA . ASN A 1 187 ? 19.412 6.137 -16.501 1.00 65.06 187 ASN A CA 1
ATOM 1461 C C . ASN A 1 187 ? 18.964 4.680 -16.373 1.00 65.06 187 ASN A C 1
ATOM 1463 O O . ASN A 1 187 ? 18.179 4.253 -17.215 1.00 65.06 187 ASN A O 1
ATOM 1467 N N . ASP A 1 188 ? 19.383 3.961 -15.326 1.00 81.94 188 ASP A N 1
ATOM 1468 C CA . ASP A 1 188 ? 18.936 2.581 -15.097 1.00 81.94 188 ASP A CA 1
ATOM 1469 C C . ASP A 1 188 ? 17.393 2.541 -14.991 1.00 81.94 188 ASP A C 1
ATOM 1471 O O . ASP A 1 188 ? 16.815 3.103 -14.048 1.00 81.94 188 ASP A O 1
ATOM 1475 N N . PRO A 1 189 ? 16.685 1.919 -15.957 1.00 86.06 189 PRO A N 1
ATOM 1476 C CA . PRO A 1 189 ? 15.231 1.826 -15.925 1.00 86.06 189 PRO A CA 1
ATOM 1477 C C . PRO A 1 189 ? 14.714 1.126 -14.664 1.00 86.06 189 PRO A C 1
ATOM 1479 O O . PRO A 1 189 ? 13.634 1.475 -14.174 1.00 86.06 189 PRO A O 1
ATOM 1482 N N . ARG A 1 190 ? 15.504 0.200 -14.099 1.00 90.88 190 ARG A N 1
ATOM 1483 C CA . ARG A 1 190 ? 15.190 -0.490 -12.843 1.00 90.88 190 ARG A CA 1
ATOM 1484 C C . ARG A 1 190 ? 15.201 0.468 -11.665 1.00 90.88 190 ARG A C 1
ATOM 1486 O O . ARG A 1 190 ? 14.285 0.435 -10.850 1.00 90.88 190 ARG A O 1
ATOM 1493 N N . GLU A 1 191 ? 16.176 1.372 -11.610 1.00 90.75 191 GLU A N 1
ATOM 1494 C CA . GLU A 1 191 ? 16.243 2.402 -10.573 1.00 90.75 191 GLU A CA 1
ATOM 1495 C C . GLU A 1 191 ? 15.022 3.334 -10.647 1.00 90.75 191 GLU A C 1
ATOM 1497 O O . GLU A 1 191 ? 14.449 3.686 -9.618 1.00 90.75 191 GLU A O 1
ATOM 1502 N N . LYS A 1 192 ? 14.556 3.706 -11.850 1.00 89.75 192 LYS A N 1
ATOM 1503 C CA . LYS A 1 192 ? 13.326 4.511 -12.003 1.00 89.75 192 LYS A CA 1
ATOM 1504 C C . LYS A 1 192 ? 12.080 3.771 -11.508 1.00 89.75 192 LYS A C 1
ATOM 1506 O O . LYS A 1 192 ? 11.263 4.374 -10.813 1.00 89.75 192 LYS A O 1
ATOM 1511 N N . ALA A 1 193 ? 11.933 2.491 -11.852 1.00 93.31 193 ALA A N 1
ATOM 1512 C CA . ALA A 1 193 ? 10.825 1.668 -11.368 1.00 93.31 193 ALA A CA 1
ATOM 1513 C C . ALA A 1 193 ? 10.867 1.511 -9.843 1.00 93.31 193 ALA A C 1
ATOM 1515 O O . ALA A 1 193 ? 9.864 1.747 -9.169 1.00 93.31 193 ALA A O 1
ATOM 1516 N N . ALA A 1 194 ? 12.048 1.229 -9.291 1.00 94.50 194 ALA A N 1
ATOM 1517 C CA . ALA A 1 194 ? 12.261 1.141 -7.854 1.00 94.50 194 ALA A CA 1
ATOM 1518 C C . ALA A 1 194 ? 11.949 2.470 -7.148 1.00 94.50 194 ALA A C 1
ATOM 1520 O O . ALA A 1 194 ? 11.291 2.461 -6.114 1.00 94.50 194 ALA A O 1
ATOM 1521 N N . LYS A 1 195 ? 12.318 3.624 -7.723 1.00 92.81 195 LYS A N 1
ATOM 1522 C CA . LYS A 1 195 ? 11.941 4.949 -7.193 1.00 92.81 195 LYS A CA 1
ATOM 1523 C C . LYS A 1 195 ? 10.428 5.147 -7.154 1.00 92.81 195 LYS A C 1
ATOM 1525 O O . LYS A 1 195 ? 9.913 5.638 -6.153 1.00 92.81 195 LYS A O 1
ATOM 1530 N N . ALA A 1 196 ? 9.720 4.784 -8.223 1.00 93.50 196 ALA A N 1
ATOM 1531 C CA . ALA A 1 196 ? 8.264 4.896 -8.287 1.00 93.50 196 ALA A CA 1
ATOM 1532 C C . ALA A 1 196 ? 7.590 4.050 -7.194 1.00 93.50 196 ALA A C 1
ATOM 1534 O O . ALA A 1 196 ? 6.753 4.549 -6.441 1.00 93.50 196 ALA A O 1
ATOM 1535 N N . MET A 1 197 ? 8.007 2.789 -7.068 1.00 96.06 197 MET A N 1
ATOM 1536 C CA . MET A 1 197 ? 7.490 1.870 -6.052 1.00 96.06 197 MET A CA 1
ATOM 1537 C C . MET A 1 197 ? 7.875 2.301 -4.635 1.00 96.06 197 MET A C 1
ATOM 1539 O O . MET A 1 197 ? 7.074 2.174 -3.710 1.00 96.06 197 MET A O 1
ATOM 1543 N N . TYR A 1 198 ? 9.064 2.880 -4.459 1.00 94.88 198 TYR A N 1
ATOM 1544 C CA . TYR A 1 198 ? 9.506 3.390 -3.171 1.00 94.88 198 TYR A CA 1
ATOM 1545 C C . TYR A 1 198 ? 8.640 4.559 -2.692 1.00 94.88 198 TYR A C 1
ATOM 1547 O O . TYR A 1 198 ? 8.180 4.526 -1.552 1.00 94.88 198 TYR A O 1
ATOM 1555 N N . LEU A 1 199 ? 8.350 5.536 -3.566 1.00 93.12 199 LEU A N 1
ATOM 1556 C CA . LEU A 1 199 ? 7.441 6.654 -3.265 1.00 93.12 199 LEU A CA 1
ATOM 1557 C C . LEU A 1 199 ? 6.067 6.154 -2.808 1.00 93.12 199 LEU A C 1
ATOM 1559 O O . LEU A 1 199 ? 5.553 6.606 -1.788 1.00 93.12 199 LEU A O 1
ATOM 1563 N N . PHE A 1 200 ? 5.508 5.185 -3.536 1.00 95.25 200 PHE A N 1
ATOM 1564 C CA . PHE A 1 200 ? 4.258 4.536 -3.158 1.00 95.25 200 PHE A CA 1
ATOM 1565 C C . PHE A 1 200 ? 4.363 3.874 -1.777 1.00 95.25 200 PHE A C 1
ATOM 1567 O O . PHE A 1 200 ? 3.550 4.138 -0.894 1.00 95.25 200 PHE A O 1
ATOM 1574 N N . SER A 1 201 ? 5.393 3.053 -1.560 1.00 96.06 201 SER A N 1
ATOM 1575 C CA . SER A 1 201 ? 5.567 2.306 -0.312 1.00 96.06 201 SER A CA 1
ATOM 1576 C C . SER A 1 201 ? 5.748 3.215 0.907 1.00 96.06 201 SER A C 1
ATOM 1578 O O . SER A 1 201 ? 5.233 2.903 1.979 1.00 96.06 201 SER A O 1
ATOM 1580 N N . ALA A 1 202 ? 6.440 4.348 0.748 1.00 93.25 202 ALA A N 1
ATOM 1581 C CA . ALA A 1 202 ? 6.659 5.319 1.811 1.00 93.25 202 ALA A CA 1
ATOM 1582 C C . ALA A 1 202 ? 5.333 5.934 2.279 1.00 93.25 202 ALA A C 1
ATOM 1584 O O . ALA A 1 202 ? 5.085 6.013 3.481 1.00 93.25 202 ALA A O 1
ATOM 1585 N N . GLU A 1 203 ? 4.454 6.283 1.339 1.00 92.75 203 GLU A N 1
ATOM 1586 C CA . GLU A 1 203 ? 3.142 6.846 1.656 1.00 92.75 203 GLU A CA 1
ATOM 1587 C C . GLU A 1 203 ? 2.197 5.803 2.275 1.00 92.75 203 GLU A C 1
ATOM 1589 O O . GLU A 1 203 ? 1.494 6.097 3.242 1.00 92.75 203 GLU A O 1
ATOM 1594 N N . ILE A 1 204 ? 2.227 4.554 1.794 1.00 96.06 204 ILE A N 1
ATOM 1595 C CA . ILE A 1 204 ? 1.472 3.455 2.417 1.00 96.06 204 ILE A CA 1
ATOM 1596 C C . ILE A 1 204 ? 1.915 3.237 3.870 1.00 96.06 204 ILE A C 1
ATOM 1598 O O . ILE A 1 204 ? 1.064 3.131 4.755 1.00 96.06 204 ILE A O 1
ATOM 1602 N N . LYS A 1 205 ? 3.231 3.233 4.139 1.00 94.19 205 LYS A N 1
ATOM 1603 C CA . LYS A 1 205 ? 3.773 3.137 5.506 1.00 94.19 205 LYS A CA 1
ATOM 1604 C C . LYS A 1 205 ? 3.364 4.320 6.381 1.00 94.19 205 LYS A C 1
ATOM 1606 O O . LYS A 1 205 ? 3.078 4.129 7.566 1.00 94.19 205 LYS A O 1
ATOM 1611 N N . ALA A 1 206 ? 3.355 5.534 5.832 1.00 91.94 206 ALA A N 1
ATOM 1612 C CA . ALA A 1 206 ? 2.909 6.718 6.558 1.00 91.94 206 ALA A CA 1
ATOM 1613 C C . ALA A 1 206 ? 1.434 6.574 6.960 1.00 91.94 206 ALA A C 1
ATOM 1615 O O . ALA A 1 206 ? 1.109 6.663 8.144 1.00 91.94 206 ALA A O 1
ATOM 1616 N N . CYS A 1 207 ? 0.567 6.207 6.009 1.00 94.25 207 CYS A N 1
ATOM 1617 C CA . CYS A 1 207 ? -0.852 5.964 6.263 1.00 94.25 207 CYS A CA 1
ATOM 1618 C C . CYS A 1 207 ? -1.085 4.872 7.320 1.00 94.25 207 CYS A C 1
ATOM 1620 O O . CYS A 1 207 ? -1.907 5.059 8.221 1.00 94.25 207 CYS A O 1
ATOM 1622 N N . SER A 1 208 ? -0.362 3.744 7.252 1.00 95.12 208 SER A N 1
ATOM 1623 C CA . SER A 1 208 ? -0.499 2.670 8.245 1.00 95.12 208 SER A CA 1
ATOM 1624 C C . SER A 1 208 ? -0.040 3.112 9.636 1.00 95.12 208 SER A C 1
ATOM 1626 O O . SER A 1 208 ? -0.702 2.810 10.625 1.00 95.12 208 SER A O 1
ATOM 1628 N N . SER A 1 209 ? 1.053 3.875 9.719 1.00 94.81 209 SER A N 1
ATOM 1629 C CA . SER A 1 209 ? 1.576 4.394 10.989 1.00 94.81 209 SER A CA 1
ATOM 1630 C C . SER A 1 209 ? 0.613 5.401 11.625 1.00 94.81 209 SER A C 1
ATOM 1632 O O . SER A 1 209 ? 0.315 5.318 12.815 1.00 94.81 209 SER A O 1
ATOM 1634 N N . GLU A 1 210 ? 0.054 6.317 10.831 1.00 94.25 210 GLU A N 1
ATOM 1635 C CA . GLU A 1 210 ? -0.958 7.271 11.294 1.00 94.25 210 GLU A CA 1
ATOM 1636 C C . GLU A 1 210 ? -2.248 6.583 11.752 1.00 94.25 210 GLU A C 1
ATOM 1638 O O . GLU A 1 210 ? -2.880 7.004 12.725 1.00 94.25 210 GLU A O 1
ATOM 1643 N N . ALA A 1 211 ? -2.681 5.537 11.048 1.00 93.44 211 ALA A N 1
ATOM 1644 C CA . ALA A 1 211 ? -3.837 4.744 11.447 1.00 93.44 211 ALA A CA 1
ATOM 1645 C C . ALA A 1 211 ? -3.585 3.985 12.757 1.00 93.44 211 ALA A C 1
ATOM 1647 O O . ALA A 1 211 ? -4.465 3.958 13.618 1.00 93.44 211 ALA A O 1
ATOM 1648 N N . GLU A 1 212 ? -2.378 3.453 12.955 1.00 93.06 212 GLU A N 1
ATOM 1649 C CA . GLU A 1 212 ? -2.002 2.768 14.190 1.00 93.06 212 GLU A CA 1
ATOM 1650 C C . GLU A 1 212 ? -1.988 3.718 15.391 1.00 93.06 212 GLU A C 1
ATOM 1652 O O . GLU A 1 212 ? -2.577 3.417 16.429 1.00 93.06 212 GLU A O 1
ATOM 1657 N N . ILE A 1 213 ? -1.418 4.916 15.233 1.00 93.69 213 ILE A N 1
ATOM 1658 C CA . ILE A 1 213 ? -1.444 5.957 16.271 1.00 93.69 213 ILE A CA 1
ATOM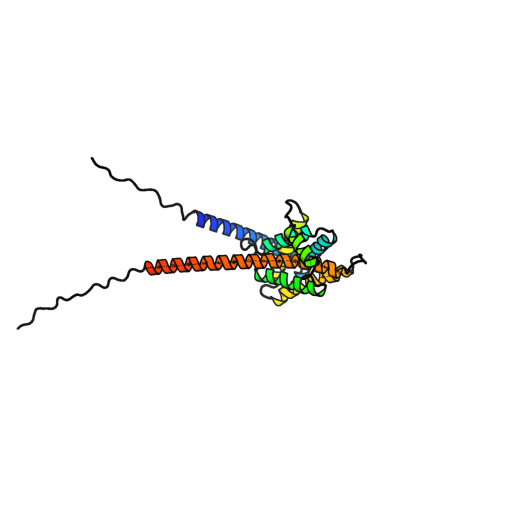 1659 C C . ILE A 1 213 ? -2.892 6.320 16.635 1.00 93.69 213 ILE A C 1
ATOM 1661 O O . ILE A 1 213 ? -3.236 6.422 17.816 1.00 93.69 213 ILE A O 1
ATOM 1665 N N . ARG A 1 214 ? -3.769 6.485 15.633 1.00 92.31 214 ARG A N 1
ATOM 1666 C CA . ARG A 1 214 ? -5.202 6.749 15.859 1.00 92.31 214 ARG A CA 1
ATOM 1667 C C . ARG A 1 214 ? -5.879 5.600 16.608 1.00 92.31 214 ARG A C 1
ATOM 1669 O O . ARG A 1 214 ? -6.640 5.864 17.540 1.00 92.31 214 ARG A O 1
ATOM 1676 N N . ARG A 1 215 ? -5.580 4.348 16.247 1.00 88.69 215 ARG A N 1
ATOM 1677 C CA . ARG A 1 215 ? -6.099 3.146 16.916 1.00 88.69 215 ARG A CA 1
ATOM 1678 C C . ARG A 1 215 ? -5.672 3.095 18.382 1.00 88.69 215 ARG A C 1
ATOM 1680 O O . ARG A 1 215 ? -6.523 2.937 19.251 1.00 88.69 215 ARG A O 1
ATOM 1687 N N . GLN A 1 216 ? -4.387 3.292 18.665 1.00 91.50 216 GLN A N 1
ATOM 1688 C CA . GLN A 1 216 ? -3.848 3.291 20.029 1.00 91.50 216 GLN A CA 1
ATOM 1689 C C . GLN A 1 216 ? -4.458 4.397 20.892 1.00 91.50 216 GLN A C 1
ATOM 1691 O O . GLN A 1 216 ? -4.816 4.163 22.046 1.00 91.50 216 GLN A O 1
ATOM 1696 N N . LYS A 1 217 ? -4.639 5.593 20.322 1.00 93.75 217 LYS A N 1
ATOM 1697 C CA . LYS A 1 217 ? -5.311 6.697 21.011 1.00 93.75 217 LYS A CA 1
ATOM 1698 C C . LYS A 1 217 ? -6.758 6.340 21.371 1.00 93.75 217 LYS A C 1
ATOM 1700 O O . LYS A 1 217 ? -7.154 6.530 22.517 1.00 93.75 217 LYS A O 1
ATOM 1705 N N . ALA A 1 218 ? -7.516 5.785 20.425 1.00 89.12 218 ALA A N 1
ATOM 1706 C CA . ALA A 1 218 ? -8.902 5.377 20.655 1.00 89.12 218 ALA A CA 1
ATOM 1707 C C . ALA A 1 218 ? -9.020 4.260 21.709 1.00 89.12 218 ALA A C 1
ATOM 1709 O O . ALA A 1 218 ? -9.919 4.303 22.547 1.00 89.12 218 ALA A O 1
ATOM 1710 N N . LEU A 1 219 ? -8.094 3.293 21.708 1.00 89.00 219 LEU A N 1
ATOM 1711 C CA . LEU A 1 219 ? -8.034 2.240 22.727 1.00 89.00 219 LEU A CA 1
ATOM 1712 C C . LEU A 1 219 ? -7.803 2.823 24.122 1.00 89.00 219 LEU A C 1
ATOM 1714 O O . LEU A 1 219 ? -8.556 2.521 25.043 1.00 89.00 219 LEU A O 1
ATOM 1718 N N . LYS A 1 220 ? -6.826 3.724 24.261 1.00 93.06 220 LYS A N 1
ATOM 1719 C CA . LYS A 1 220 ? -6.537 4.389 25.536 1.00 93.06 220 LYS A CA 1
ATOM 1720 C C . LYS A 1 220 ? -7.733 5.193 26.055 1.00 93.06 220 LYS A C 1
ATOM 1722 O O . LYS A 1 220 ? -8.054 5.132 27.239 1.00 93.06 220 LYS A O 1
ATOM 1727 N N . GLU A 1 221 ? -8.419 5.921 25.175 1.00 92.62 221 GLU A N 1
ATOM 1728 C CA . GLU A 1 221 ? -9.630 6.670 25.535 1.00 92.62 221 GLU A CA 1
ATOM 1729 C C . GLU A 1 221 ? -10.766 5.741 25.999 1.00 92.62 221 GLU A C 1
ATOM 1731 O O . GLU A 1 221 ? -11.449 6.047 26.981 1.00 92.62 221 GLU A O 1
ATOM 1736 N N . ALA A 1 222 ? -10.944 4.587 25.348 1.00 89.25 222 ALA A N 1
ATOM 1737 C CA . ALA A 1 222 ? -11.926 3.580 25.749 1.00 89.25 222 ALA A CA 1
ATOM 1738 C C . ALA A 1 222 ? -11.586 2.934 27.106 1.00 89.25 222 ALA A C 1
ATOM 1740 O O . ALA A 1 222 ? -12.466 2.782 27.955 1.00 89.25 222 ALA A O 1
ATOM 1741 N N . GLU A 1 223 ? -10.315 2.607 27.349 1.00 91.12 223 GLU A N 1
ATOM 1742 C CA . GLU A 1 223 ? -9.840 2.083 28.636 1.00 91.12 223 GLU A CA 1
ATOM 1743 C C . GL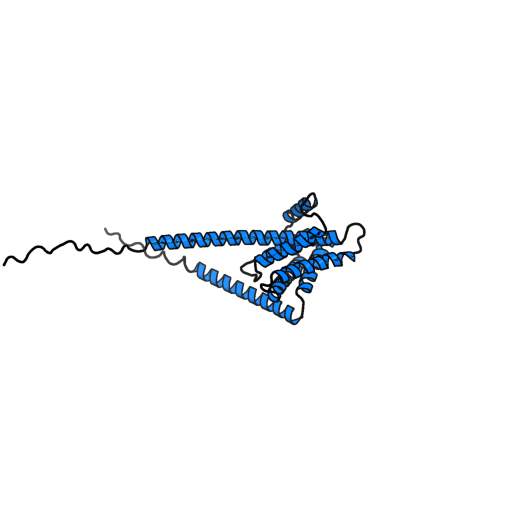U A 1 223 ? -10.044 3.088 29.777 1.00 91.12 223 GLU A C 1
ATOM 1745 O O . GLU A 1 223 ? -10.538 2.726 30.849 1.00 91.12 223 GLU A O 1
ATOM 1750 N N . ASP A 1 224 ? -9.733 4.367 29.546 1.00 93.38 224 ASP A N 1
ATOM 1751 C CA . ASP A 1 224 ? -9.939 5.434 30.528 1.00 93.38 224 ASP A CA 1
ATOM 1752 C C . ASP A 1 224 ? -11.428 5.643 30.852 1.00 93.38 224 ASP A C 1
ATOM 1754 O O . ASP A 1 224 ? -11.780 5.927 32.004 1.00 93.38 224 ASP A O 1
ATOM 1758 N N . LEU A 1 225 ? -12.319 5.495 29.864 1.00 91.50 225 LEU A N 1
ATOM 1759 C CA . LEU A 1 225 ? -13.769 5.532 30.075 1.00 91.50 225 LEU A CA 1
ATOM 1760 C C . LEU A 1 225 ? -14.242 4.351 30.927 1.00 91.50 225 LEU A C 1
ATOM 1762 O O . LEU A 1 225 ? -14.934 4.566 31.924 1.00 91.50 225 LEU A O 1
ATOM 1766 N N . LEU A 1 226 ? -13.812 3.131 30.597 1.00 89.12 226 LEU A N 1
ATOM 1767 C CA . LEU A 1 226 ? -14.150 1.931 31.364 1.00 89.12 226 LEU A CA 1
ATOM 1768 C C . LEU A 1 226 ? -13.628 2.005 32.802 1.00 89.12 226 LEU A C 1
ATOM 1770 O O . LEU A 1 226 ? -14.337 1.624 33.735 1.00 89.12 226 LEU A O 1
ATOM 1774 N N . ARG A 1 227 ? -12.419 2.540 33.016 1.00 91.56 227 ARG A N 1
ATOM 1775 C CA . ARG A 1 227 ? -11.877 2.758 34.365 1.00 91.56 227 ARG A CA 1
ATOM 1776 C C . ARG A 1 227 ? -12.753 3.725 35.163 1.00 91.56 227 ARG A C 1
ATOM 1778 O O . ARG A 1 227 ? -13.136 3.407 36.287 1.00 91.56 227 ARG A O 1
ATOM 1785 N N . LYS A 1 228 ? -13.142 4.859 34.570 1.00 91.69 228 LYS A N 1
ATOM 1786 C CA . LYS A 1 228 ? -14.042 5.839 35.208 1.00 91.69 228 LYS A CA 1
ATOM 1787 C C . LYS A 1 228 ? -15.416 5.249 35.531 1.00 91.69 228 LYS A C 1
ATOM 1789 O O . LYS A 1 228 ? -15.996 5.593 36.560 1.00 91.69 228 LYS A O 1
ATOM 1794 N N . GLU A 1 229 ? -15.960 4.388 34.674 1.00 86.88 229 GLU A N 1
ATOM 1795 C CA . GLU A 1 229 ? -17.227 3.698 34.944 1.00 86.88 229 GLU A CA 1
ATOM 1796 C C . GLU A 1 229 ? -17.103 2.689 36.090 1.00 86.88 229 GLU A C 1
ATOM 1798 O O . GLU A 1 229 ? -17.944 2.701 36.990 1.00 86.88 229 GLU A O 1
ATOM 1803 N N . ARG A 1 230 ? -16.028 1.890 36.128 1.00 83.94 230 ARG A N 1
ATOM 1804 C CA . ARG A 1 230 ? -15.751 0.969 37.246 1.00 83.94 230 ARG A CA 1
ATOM 1805 C C . ARG A 1 230 ? -15.593 1.710 38.574 1.00 83.94 230 ARG A C 1
ATOM 1807 O O . ARG A 1 230 ? -16.181 1.303 39.571 1.00 83.94 230 ARG A O 1
ATOM 1814 N N . GLU A 1 231 ? -14.872 2.830 38.589 1.00 87.12 231 GLU A N 1
ATOM 1815 C CA . GLU A 1 231 ? -14.720 3.673 39.783 1.00 87.12 231 GLU A CA 1
ATOM 1816 C C . GLU A 1 231 ? -16.058 4.255 40.266 1.00 87.12 231 GLU A C 1
ATOM 1818 O O . GLU A 1 231 ? -16.304 4.338 41.470 1.00 87.12 231 GLU A O 1
ATOM 1823 N N . LYS A 1 232 ? -16.951 4.646 39.345 1.00 84.25 232 LYS A N 1
ATOM 1824 C CA . LYS A 1 232 ? -18.309 5.098 39.694 1.00 84.25 232 LYS A CA 1
ATOM 1825 C C . LYS A 1 232 ? -19.154 3.967 40.272 1.00 84.25 232 LYS A C 1
ATOM 1827 O O . LYS A 1 232 ? -19.856 4.198 41.250 1.00 84.25 232 LYS A O 1
ATOM 1832 N N . GLN A 1 233 ? -19.074 2.766 39.702 1.00 75.88 233 GLN A N 1
ATOM 1833 C CA . GLN A 1 233 ? -19.800 1.598 40.207 1.00 75.88 233 GLN A CA 1
ATOM 1834 C C . GLN A 1 233 ? -19.316 1.189 41.602 1.00 75.88 233 GLN A C 1
ATOM 1836 O O . GLN A 1 233 ? -20.143 0.950 42.474 1.00 75.88 233 GLN A O 1
ATOM 1841 N N . MET A 1 234 ? -18.004 1.212 41.859 1.00 73.62 234 MET A N 1
ATOM 1842 C CA . MET A 1 234 ? -17.451 0.944 43.195 1.00 73.62 234 MET A CA 1
ATOM 1843 C C . MET A 1 234 ? -17.901 1.968 44.245 1.00 73.62 234 MET A C 1
ATOM 1845 O O . MET A 1 234 ? -18.121 1.605 45.394 1.00 73.62 234 MET A O 1
ATOM 1849 N N . LYS A 1 235 ? -18.095 3.236 43.858 1.00 72.75 235 LYS A N 1
ATOM 1850 C CA . LYS A 1 235 ? -18.638 4.284 44.743 1.00 72.75 235 LYS A CA 1
ATOM 1851 C C . LYS A 1 235 ? -20.152 4.177 44.978 1.00 72.75 235 LYS A C 1
ATOM 1853 O O . LYS A 1 235 ? -20.658 4.825 45.887 1.00 72.75 235 LYS A O 1
ATOM 1858 N N . LEU A 1 236 ? -20.867 3.405 44.157 1.00 60.25 236 LEU A N 1
ATOM 1859 C CA . LEU A 1 236 ? -22.320 3.217 44.228 1.00 60.25 236 LEU A CA 1
ATOM 1860 C C . LEU A 1 236 ? -22.735 1.923 44.942 1.00 60.25 236 LEU A C 1
ATOM 1862 O O . LEU A 1 236 ? -23.931 1.725 45.140 1.00 60.25 236 LEU A O 1
ATOM 1866 N N . VAL A 1 237 ? -21.794 1.058 45.342 1.00 52.97 237 VAL A N 1
ATOM 1867 C CA . VAL A 1 237 ? -22.104 -0.088 46.210 1.00 52.97 237 VAL A CA 1
ATOM 1868 C C . VAL A 1 237 ? -22.444 0.458 47.603 1.00 52.97 237 VAL A C 1
ATOM 1870 O O . VAL A 1 237 ? -21.558 1.013 48.258 1.00 52.97 237 VAL A O 1
ATOM 1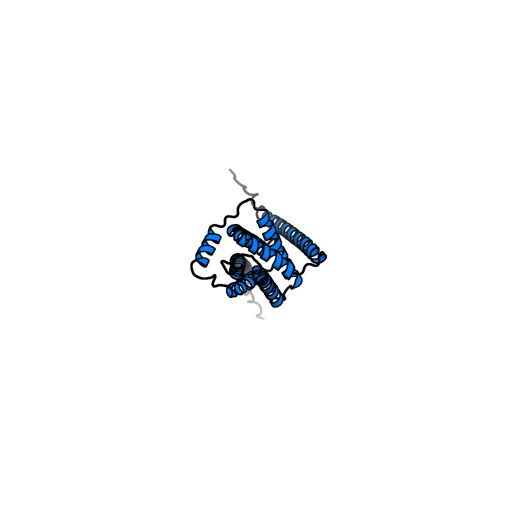873 N N . PRO A 1 238 ? -23.698 0.343 48.082 1.00 52.41 238 PRO A N 1
ATOM 1874 C CA . PRO A 1 238 ? -24.033 0.741 49.439 1.00 52.41 238 PRO A CA 1
ATOM 1875 C C . PRO A 1 238 ? -23.283 -0.186 50.390 1.00 52.41 238 PRO A C 1
ATOM 1877 O O . PRO A 1 238 ? -23.368 -1.408 50.260 1.00 52.41 238 PRO A O 1
ATOM 1880 N N . ILE A 1 239 ? -22.558 0.388 51.348 1.00 55.16 239 ILE A N 1
ATOM 1881 C CA . ILE A 1 239 ? -22.080 -0.355 52.516 1.00 55.16 239 ILE A CA 1
ATOM 1882 C C . ILE A 1 239 ? -23.328 -1.008 53.126 1.00 55.16 239 ILE A C 1
ATOM 1884 O O . ILE A 1 239 ? -24.258 -0.266 53.459 1.00 55.16 239 ILE A O 1
ATOM 1888 N N . PRO A 1 240 ? -23.415 -2.347 53.246 1.00 46.91 240 PRO A N 1
ATOM 1889 C CA . PRO A 1 240 ? -24.515 -2.944 53.978 1.00 46.91 240 PRO A CA 1
ATOM 1890 C C . PRO A 1 240 ? -24.418 -2.417 55.406 1.00 46.91 240 PRO A C 1
ATOM 1892 O O . PRO A 1 240 ? -23.456 -2.693 56.124 1.00 46.91 240 PRO A O 1
ATOM 1895 N N . THR A 1 241 ? -25.386 -1.590 55.793 1.00 50.91 241 THR A N 1
ATOM 1896 C CA . THR A 1 241 ? -25.599 -1.181 57.174 1.00 50.91 241 THR A CA 1
ATOM 1897 C C . THR A 1 241 ? -25.874 -2.448 57.966 1.00 50.91 241 THR A C 1
ATOM 1899 O O . THR A 1 241 ? -26.990 -2.959 57.976 1.00 50.91 241 THR A O 1
ATOM 1902 N N . VAL A 1 242 ? -24.828 -2.990 58.589 1.00 52.09 242 VAL A N 1
ATOM 1903 C CA . VAL A 1 242 ? -24.958 -4.030 59.605 1.00 52.09 242 VAL A CA 1
ATOM 1904 C C . VAL A 1 242 ? -25.798 -3.416 60.728 1.00 52.09 242 VAL A C 1
ATOM 1906 O O . VAL A 1 242 ? -25.374 -2.405 61.295 1.00 52.09 242 VAL A O 1
ATOM 1909 N N . PRO A 1 243 ? -26.991 -3.950 61.047 1.00 42.53 243 PRO A N 1
ATOM 1910 C CA . PRO A 1 243 ? -27.747 -3.473 62.192 1.00 42.53 243 PRO A CA 1
ATOM 1911 C C . PRO A 1 243 ? -26.915 -3.733 63.448 1.00 42.53 243 PRO A C 1
ATOM 1913 O O . PRO A 1 243 ? -26.564 -4.878 63.737 1.00 42.53 243 PRO A O 1
ATOM 1916 N N . SER A 1 244 ? -26.571 -2.676 64.183 1.00 47.38 244 SER A N 1
ATOM 1917 C CA . SER A 1 244 ? -25.909 -2.801 65.476 1.00 47.38 244 SER A CA 1
ATOM 1918 C C . SER A 1 244 ? -26.857 -3.518 66.437 1.00 47.38 244 SER A C 1
ATOM 1920 O O . SER A 1 244 ? -27.792 -2.909 66.956 1.00 47.38 244 SER A O 1
ATOM 1922 N N . GLN A 1 245 ? -26.638 -4.808 66.683 1.00 45.44 245 GLN A N 1
ATOM 1923 C CA . GLN A 1 245 ? -27.238 -5.482 67.829 1.00 45.44 245 GLN A CA 1
ATOM 1924 C C . GLN A 1 245 ? -26.502 -5.015 69.088 1.00 45.44 245 GLN A C 1
ATOM 1926 O O . GLN A 1 245 ? -25.558 -5.644 69.558 1.00 45.44 245 GLN A O 1
ATOM 1931 N N . ILE A 1 246 ? -26.907 -3.851 69.596 1.00 45.75 246 ILE A N 1
ATOM 1932 C CA . ILE A 1 246 ? -26.562 -3.386 70.936 1.00 45.75 246 ILE A CA 1
ATOM 1933 C C . ILE A 1 246 ? -27.655 -3.899 71.876 1.00 45.75 246 ILE A C 1
ATOM 1935 O O . ILE A 1 246 ? -28.776 -3.407 71.875 1.00 45.75 246 ILE A O 1
ATOM 1939 N N . SER A 1 247 ? -27.288 -4.951 72.608 1.00 48.16 247 SER A N 1
ATOM 1940 C CA . SER A 1 247 ? -27.644 -5.272 73.995 1.00 48.16 247 SER A CA 1
ATOM 1941 C C . SER A 1 247 ? -29.007 -4.830 74.551 1.00 48.16 247 SER A C 1
ATOM 1943 O O . SER A 1 247 ? -29.137 -3.695 74.997 1.00 48.16 247 SER A O 1
ATOM 1945 N N . GLU A 1 248 ? -29.906 -5.792 74.767 1.00 45.59 248 GLU A N 1
ATOM 1946 C CA . GLU A 1 248 ? -30.769 -5.837 75.959 1.00 45.59 248 GLU A CA 1
ATOM 1947 C C . GLU A 1 248 ? -30.978 -7.299 76.389 1.00 45.59 248 GLU A C 1
ATOM 1949 O O . GLU A 1 248 ? -32.011 -7.906 76.148 1.00 45.59 248 GLU A O 1
ATOM 1954 N N . GLU A 1 249 ? -29.975 -7.883 77.049 1.00 45.34 249 GLU A N 1
ATOM 1955 C CA . GLU A 1 249 ? -30.168 -9.081 77.877 1.00 45.34 249 GLU A CA 1
ATOM 1956 C C . GLU A 1 249 ? -29.544 -8.827 79.257 1.00 45.34 249 GLU A C 1
ATOM 1958 O O . GLU A 1 249 ? -28.473 -9.299 79.633 1.00 45.34 249 GLU A O 1
ATOM 1963 N N . ARG A 1 250 ? -30.217 -7.967 80.023 1.00 50.16 250 ARG A N 1
ATOM 1964 C CA . ARG A 1 250 ? -30.059 -7.865 81.475 1.00 50.16 250 ARG A CA 1
ATOM 1965 C C . ARG A 1 250 ? -31.437 -7.718 82.082 1.00 50.16 250 ARG A C 1
ATOM 1967 O O . ARG A 1 250 ? -31.918 -6.604 82.212 1.00 50.16 250 ARG A O 1
ATOM 1974 N N . THR A 1 251 ? -32.036 -8.839 82.460 1.00 49.25 251 THR A N 1
ATOM 1975 C CA . THR A 1 251 ? -32.690 -9.098 83.757 1.00 49.25 251 THR A CA 1
ATOM 1976 C C . THR A 1 251 ? -33.730 -10.188 83.574 1.00 49.25 251 THR A C 1
ATOM 1978 O O . THR A 1 251 ? -34.807 -9.917 83.074 1.00 49.25 251 THR A O 1
ATOM 1981 N N . LEU A 1 252 ? -33.418 -11.406 84.020 1.00 49.00 252 LEU A N 1
ATOM 1982 C CA . LEU A 1 252 ? -34.342 -12.298 84.732 1.00 49.00 252 LEU A CA 1
ATOM 1983 C C . LEU A 1 252 ? -33.657 -13.648 84.933 1.00 49.00 252 LEU A C 1
ATOM 1985 O O . LEU A 1 252 ? -33.670 -14.487 84.046 1.00 49.00 252 LEU A O 1
ATOM 1989 N N . GLN A 1 253 ? -33.054 -13.831 86.109 1.00 41.06 253 GLN A N 1
ATOM 1990 C CA . GLN A 1 253 ? -33.191 -15.044 86.927 1.00 41.06 253 GLN A CA 1
ATOM 1991 C C . GLN A 1 253 ? -32.412 -14.854 88.238 1.00 41.06 253 GLN A C 1
ATOM 1993 O O . GLN A 1 253 ? -31.280 -15.289 88.419 1.00 41.06 253 GLN A O 1
ATOM 1998 N N . ARG A 1 254 ? -33.054 -14.150 89.177 1.00 43.34 254 ARG A N 1
ATOM 1999 C CA . ARG A 1 254 ? -33.048 -14.571 90.579 1.00 43.34 254 ARG A CA 1
ATOM 2000 C C . ARG A 1 254 ? -34.351 -15.327 90.790 1.00 43.34 254 ARG A C 1
ATOM 2002 O O . ARG A 1 254 ? -35.399 -14.681 90.807 1.00 43.34 254 ARG A O 1
ATOM 2009 N N . ARG A 1 255 ? -34.266 -16.645 90.920 1.00 43.06 255 ARG A N 1
ATOM 2010 C CA . ARG A 1 255 ? -35.069 -17.502 91.802 1.00 43.06 255 ARG A CA 1
ATOM 2011 C C . ARG A 1 255 ? -34.579 -18.931 91.661 1.00 43.06 255 ARG A C 1
ATOM 2013 O O . ARG A 1 255 ? -34.438 -19.365 90.501 1.00 43.06 255 ARG A O 1
#

pLDDT: mean 79.98, std 18.98, range [29.66, 98.12]

Secondary structure (DSSP, 8-state):
------------SSSHHHHHHHHHHHHHHHHHHHHHHHHHHHHHHTT--HHHHHHHHHHHHHHHHHTT-HHHHHHHHHHHHHHHT-TTT----HHHHHHHHHHHHHHHGGG---SSHHHHHHHHHHHHH----S--HHHHHHHHHHHHHHHHHHHHHTT-HHHHHHHHHHHHHHHHHHGGGS--TTS-HHHHHHHHHHHHHHHHHHHHHHHHHHHHHHHHHHHHHHHHHHHHHHHHS------------------